Protein AF-A0A812LU84-F1 (afdb_monomer_lite)

Foldseek 3Di:
DAWEWEDEPLGDIDIDDDDQFDFPVVVLVVRCVVVVFPQWFKAFPVRDTCVVQRGNNSSVAHRHTYIYTFRDPWDWEDADQKIWIQGRRQAIQIAGPDPPPPDRPPPPSPPVRVVRPQFDDKYDWLFFIWTQHPQRKIWTDGPDDIDIDGQFPDKDAENEPDVQFFGIWTQHPQQAIATPPDGDDPVLRVVRGQFPDWDYENQYIWTAHPVQAIQDGRDDPVVRVVDDRHDDAQPYYYDDPPDPDHDGDHDPPCPPPDD

Sequence (259 aa):
MVTVHVSLLSGREVSLEADPEESLTVLRERAEKRLSVKEGRLLDSSGMVLEGSQSIKKSKLENGATLTLVRRPVKVSMSLNRIAVIRCDGSVVTLLSSLRHGWVNVGDGSFATDQLSDVVEVHAGCKGYAALKGDGSVVFR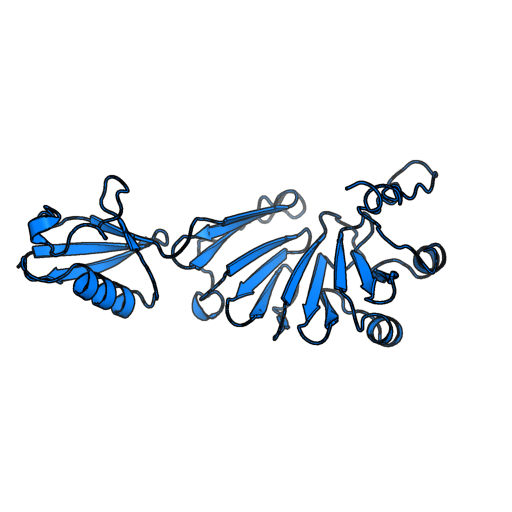GAHPPVCYENIRMVQTTTTDYDSGPGFAAIVKDGSVVTWPIQPDETQQEELRNISQVQDSAQGFLAIRRDGRVVPIGWDVEDRAAVPGHLQNVSTYRSPALDNLREWHLLPSSAMEAS

Radius of gyration: 23.45 Å; chains: 1; bounding box: 60×45×62 Å

Organism: NCBI:txid878477

Secondary structure (DSSP, 8-state):
-EEEEEE-TTS-EEEEEE-TTS-HHHHHHHHHHHHT--S-EEE-TT--BGGG-SSTTTTTPPTTEEEEEE-S--EEEEETTEEEEE-TTS-EEEEE---SS-------S---GGGSSSEEEEEEETTEEEEEETTS-EEEEESSPP-EESSEEEEEE-----TTS-SEEEEETTS-EEEESSPPPHHHHHHSSSEEEEEEETTEEEEEETTS-EEEES--HHHHTTS-S--S-B--B---SSS------BPPGGGGS--

InterPro domains:
  IPR000626 Ubiquitin-like domain [PS50053] (2-72)
  IPR009091 Regulator of chromosome condensation 1/beta-lactamase-inhibitor protein II [G3DSA:2.130.10.30] (40-244)
  IPR009091 Regulator of chromosome condensation 1/beta-lactamase-inhibitor protein II [SSF50985] (72-220)
  IPR029071 Ubiquitin-like domain superfamily [SSF54236] (2-76)

pLDDT: mean 71.26, std 17.15, range [28.84, 93.38]

Structure (mmCIF, N/CA/C/O backbone):
data_AF-A0A812LU84-F1
#
_entry.id   AF-A0A812LU84-F1
#
loop_
_atom_site.group_PDB
_atom_site.id
_atom_site.type_symbol
_atom_site.label_atom_id
_atom_site.label_alt_id
_atom_site.label_comp_id
_atom_site.label_asym_id
_atom_site.label_entity_id
_atom_site.label_seq_id
_atom_site.pdbx_PDB_ins_code
_atom_site.Cartn_x
_atom_site.Cartn_y
_atom_site.Cartn_z
_atom_site.occupancy
_atom_site.B_iso_or_equiv
_atom_site.auth_seq_id
_atom_site.auth_comp_id
_atom_site.auth_asym_id
_atom_site.auth_atom_id
_atom_site.pdbx_PDB_model_num
ATOM 1 N N . MET A 1 1 ? -27.024 -1.765 32.465 1.00 80.69 1 MET A N 1
ATOM 2 C CA . MET A 1 1 ? -26.021 -1.117 31.598 1.00 80.69 1 MET A CA 1
ATOM 3 C C . MET A 1 1 ? -24.702 -1.833 31.800 1.00 80.69 1 MET A C 1
ATOM 5 O O . MET A 1 1 ? -24.384 -2.161 32.938 1.00 80.69 1 MET A O 1
ATOM 9 N N . VAL A 1 2 ? -24.001 -2.131 30.712 1.00 86.50 2 VAL A N 1
ATOM 10 C CA . VAL A 1 2 ? -22.677 -2.764 30.693 1.00 86.50 2 VAL A CA 1
ATOM 11 C C . VAL A 1 2 ? -21.732 -1.790 30.003 1.00 86.50 2 VAL A C 1
ATOM 13 O O . VAL A 1 2 ? -22.030 -1.316 28.907 1.00 86.50 2 VAL A O 1
ATOM 16 N N . THR A 1 3 ? -20.613 -1.474 30.641 1.00 90.88 3 THR A N 1
ATOM 17 C CA . THR A 1 3 ? -19.535 -0.691 30.042 1.00 90.88 3 THR A CA 1
ATOM 18 C C . THR A 1 3 ? -18.655 -1.625 29.229 1.00 90.88 3 THR A C 1
ATOM 20 O O . THR A 1 3 ? -18.120 -2.596 29.760 1.00 90.88 3 THR A O 1
ATOM 23 N N . VAL A 1 4 ? -18.501 -1.334 27.943 1.00 90.81 4 VAL A N 1
ATOM 24 C CA . VAL A 1 4 ? -17.654 -2.095 27.025 1.00 90.81 4 VAL A CA 1
ATOM 25 C C . VAL A 1 4 ? -16.598 -1.163 26.451 1.00 90.81 4 VAL A C 1
ATOM 27 O O . VAL A 1 4 ? -16.907 -0.081 25.948 1.00 90.81 4 VAL A O 1
ATOM 30 N N . HIS A 1 5 ? -15.348 -1.592 26.525 1.00 92.44 5 HIS A N 1
ATOM 31 C CA . HIS A 1 5 ? -14.206 -0.905 25.945 1.00 92.44 5 HIS A CA 1
ATOM 32 C C . HIS A 1 5 ? -13.942 -1.484 24.561 1.00 92.44 5 HIS A C 1
ATOM 34 O O . HIS A 1 5 ? -13.767 -2.690 24.427 1.00 92.44 5 HIS A O 1
ATOM 40 N N . VAL A 1 6 ? -13.926 -0.653 23.523 1.00 90.25 6 VAL A N 1
ATOM 41 C CA . VAL A 1 6 ? -13.610 -1.085 22.157 1.00 90.25 6 VAL A CA 1
ATOM 42 C C . VAL A 1 6 ? -12.328 -0.405 21.713 1.00 90.25 6 VAL A C 1
ATOM 44 O O . VAL A 1 6 ? -12.278 0.821 21.604 1.00 90.25 6 VAL A O 1
ATOM 47 N N . SER A 1 7 ? -11.298 -1.200 21.444 1.00 89.44 7 SER A N 1
ATOM 48 C CA . SER A 1 7 ? -9.979 -0.728 21.042 1.00 89.44 7 SER A CA 1
ATOM 49 C C . SER A 1 7 ? -9.618 -1.155 19.619 1.00 89.44 7 SER A C 1
ATOM 51 O O . SER A 1 7 ? -10.073 -2.170 19.086 1.00 89.44 7 SER A O 1
ATOM 53 N N . LEU A 1 8 ? -8.790 -0.335 18.977 1.00 82.69 8 LEU A N 1
ATOM 54 C CA . LEU A 1 8 ? -8.114 -0.637 17.722 1.00 82.69 8 LEU A CA 1
ATOM 55 C C . LEU A 1 8 ? -6.674 -1.052 18.016 1.00 82.69 8 LEU A C 1
ATOM 57 O O . LEU A 1 8 ? -6.041 -0.531 18.932 1.00 82.69 8 LEU A O 1
ATOM 61 N N . LEU A 1 9 ? -6.088 -1.875 17.143 1.00 73.00 9 LEU A N 1
ATOM 62 C CA . LEU A 1 9 ? -4.650 -2.188 17.180 1.00 73.00 9 LEU A CA 1
ATOM 63 C C . LEU A 1 9 ? -3.747 -0.958 16.960 1.00 73.00 9 LEU A C 1
ATOM 65 O O . LEU A 1 9 ? -2.533 -1.039 17.132 1.00 73.00 9 LEU A O 1
ATOM 69 N N . SER A 1 10 ? -4.320 0.190 16.583 1.00 68.31 10 SER A N 1
ATOM 70 C CA . SER A 1 10 ? -3.615 1.472 16.572 1.00 68.31 10 SER A CA 1
ATOM 71 C C . SER A 1 10 ? -3.420 2.085 17.964 1.00 68.31 10 SER A C 1
ATOM 73 O O . SER A 1 10 ? -2.779 3.126 18.054 1.00 68.31 10 SER A O 1
ATOM 75 N N . GLY A 1 11 ? -4.015 1.514 19.018 1.00 75.75 11 GLY A N 1
ATOM 76 C CA . GLY A 1 11 ? -4.039 2.073 20.376 1.00 75.75 11 GLY A CA 1
ATOM 77 C C . GLY A 1 11 ? -5.163 3.086 20.633 1.00 75.75 11 GLY A C 1
ATOM 78 O O . GLY A 1 11 ? -5.234 3.649 21.718 1.00 75.75 11 GLY A O 1
ATOM 79 N N . ARG A 1 12 ? -6.050 3.331 19.657 1.00 80.88 12 ARG A N 1
ATOM 80 C CA . ARG A 1 12 ? -7.250 4.162 19.857 1.00 80.88 12 ARG A CA 1
ATOM 81 C C . ARG A 1 12 ? -8.328 3.341 20.553 1.00 80.88 12 ARG A C 1
ATOM 83 O O . ARG A 1 12 ? -8.564 2.202 20.157 1.00 80.88 12 ARG A O 1
ATOM 90 N N . GLU A 1 13 ? -9.008 3.929 21.528 1.00 89.25 13 GLU A N 1
ATOM 91 C CA . GLU A 1 13 ? -10.016 3.247 22.340 1.00 89.25 13 GLU A CA 1
ATOM 92 C C . GLU A 1 13 ? -11.249 4.127 22.553 1.00 89.25 13 GLU A C 1
ATOM 94 O O . GLU A 1 13 ? -11.158 5.355 22.609 1.00 89.25 13 GLU A O 1
ATOM 99 N N . VAL A 1 14 ? -12.412 3.489 22.679 1.00 92.69 14 VAL A N 1
ATOM 100 C CA . VAL A 1 14 ? -13.655 4.131 23.095 1.00 92.69 14 VAL A CA 1
ATOM 101 C C . VAL A 1 14 ? -14.394 3.287 24.128 1.00 92.69 14 VAL A C 1
ATOM 103 O O . VAL A 1 14 ? -14.552 2.080 23.963 1.00 92.69 14 VAL A O 1
ATOM 106 N N . SER A 1 15 ? -14.916 3.939 25.164 1.00 93.38 15 SER A N 1
ATOM 107 C CA . SER A 1 15 ? -15.829 3.314 26.123 1.00 93.38 15 SER A CA 1
ATOM 108 C C . SER A 1 15 ? -17.282 3.563 25.711 1.00 93.38 15 SER A C 1
ATOM 110 O O . SER A 1 15 ? -17.686 4.696 25.413 1.00 93.38 15 SER A O 1
ATOM 112 N N . LEU A 1 16 ? -18.077 2.497 25.669 1.00 91.50 16 LEU A N 1
ATOM 113 C CA . LEU A 1 16 ? -19.492 2.509 25.312 1.00 91.50 16 LEU A CA 1
ATOM 114 C C . LEU A 1 16 ? -20.314 1.943 26.465 1.00 91.50 16 LEU A C 1
ATOM 116 O O . LEU A 1 16 ? -20.065 0.833 26.922 1.00 91.50 16 LEU A O 1
ATOM 120 N N . GLU A 1 17 ? -21.328 2.688 26.894 1.00 91.50 17 GLU A N 1
ATOM 121 C CA . GLU A 1 17 ? -22.386 2.137 27.736 1.00 91.50 17 GLU A CA 1
ATOM 122 C C . GLU A 1 17 ? -23.435 1.478 26.845 1.00 91.50 17 GLU A C 1
ATOM 124 O O . GLU A 1 17 ? -23.943 2.100 25.900 1.00 91.50 17 GLU A O 1
ATOM 129 N N . ALA A 1 18 ? -23.721 0.212 27.123 1.00 87.25 18 ALA A N 1
ATOM 130 C CA . ALA A 1 18 ? -24.591 -0.612 26.309 1.00 87.25 18 ALA A CA 1
ATOM 131 C C . ALA A 1 18 ? -25.660 -1.317 27.148 1.00 87.25 18 ALA A C 1
ATOM 133 O O . ALA A 1 18 ? -25.448 -1.670 28.318 1.00 87.25 18 ALA A O 1
ATOM 134 N N . ASP A 1 19 ? -26.830 -1.511 26.549 1.00 88.00 19 ASP A N 1
ATOM 135 C CA . ASP A 1 19 ? -27.884 -2.318 27.157 1.00 88.00 19 ASP A CA 1
ATOM 136 C C . ASP A 1 19 ? -27.539 -3.811 26.985 1.00 88.00 19 ASP A C 1
ATOM 138 O O . ASP A 1 19 ? -27.131 -4.208 25.896 1.00 88.00 19 ASP A O 1
ATOM 142 N N . PRO A 1 20 ? -27.676 -4.673 28.009 1.00 85.50 20 PRO A N 1
ATOM 143 C CA . PRO A 1 20 ? -27.468 -6.116 27.855 1.00 85.50 20 PRO A CA 1
ATOM 144 C C . PRO A 1 20 ? -28.239 -6.768 26.692 1.00 85.50 20 PRO A C 1
ATOM 146 O O . PRO A 1 20 ? -27.773 -7.766 26.134 1.00 85.50 20 PRO A O 1
ATOM 149 N N . GLU A 1 21 ? -29.408 -6.234 26.335 1.00 85.69 21 GLU A N 1
ATOM 150 C CA . GLU A 1 21 ? -30.235 -6.723 25.225 1.00 85.69 21 GLU A CA 1
ATOM 151 C C . GLU A 1 21 ? -29.898 -6.036 23.883 1.00 85.69 21 GLU A C 1
ATOM 153 O O . GLU A 1 21 ? -30.426 -6.424 22.840 1.00 85.69 21 GLU A O 1
ATOM 158 N N . GLU A 1 22 ? -28.987 -5.053 23.873 1.00 88.00 22 GLU A N 1
ATOM 159 C CA . GLU A 1 22 ? -28.479 -4.415 22.655 1.00 88.00 22 GLU A CA 1
ATOM 160 C C . GLU A 1 22 ? -27.784 -5.451 21.759 1.00 88.00 22 GLU A C 1
ATOM 162 O O . GLU A 1 22 ? -27.022 -6.317 22.211 1.00 88.00 22 GLU A O 1
ATOM 167 N N . SER A 1 23 ? -28.050 -5.356 20.456 1.00 88.44 23 SER A N 1
ATOM 168 C CA . SER A 1 23 ? -27.371 -6.180 19.461 1.00 88.44 23 SER A CA 1
ATOM 169 C C . SER A 1 23 ? -25.911 -5.761 19.322 1.00 88.44 23 SER A C 1
ATOM 171 O O . SER A 1 23 ? -25.586 -4.571 19.279 1.00 88.44 23 SER A O 1
ATOM 173 N N . LEU A 1 24 ? -25.028 -6.744 19.141 1.00 86.81 24 LEU A N 1
ATOM 174 C CA . LEU A 1 24 ? -23.621 -6.486 18.839 1.00 86.81 24 LEU A CA 1
ATOM 175 C C . LEU A 1 24 ? -23.430 -5.697 17.540 1.00 86.81 24 LEU A C 1
ATOM 177 O O . LEU A 1 24 ? -22.433 -4.992 17.402 1.00 86.81 24 LEU A O 1
ATOM 181 N N . THR A 1 25 ? -24.389 -5.751 16.613 1.00 87.44 25 THR A N 1
ATOM 182 C CA . THR A 1 25 ? -24.377 -4.919 15.404 1.00 87.44 25 THR A CA 1
ATOM 183 C C . THR A 1 25 ? -24.498 -3.437 15.750 1.00 87.44 25 THR A C 1
ATOM 185 O O . THR A 1 25 ? -23.735 -2.635 15.219 1.00 87.44 25 THR A O 1
ATOM 188 N N . VAL A 1 26 ? -25.390 -3.081 16.679 1.00 89.38 26 VAL A N 1
ATOM 189 C CA . VAL A 1 26 ? -25.598 -1.689 17.113 1.00 89.38 26 VAL A CA 1
ATOM 190 C C . VAL A 1 26 ? -24.393 -1.198 17.917 1.00 89.38 26 VAL A C 1
ATOM 192 O O . VAL A 1 26 ? -23.887 -0.103 17.663 1.00 89.38 26 VAL A O 1
ATOM 195 N N . LEU A 1 27 ? -23.862 -2.037 18.815 1.00 89.56 27 LEU A N 1
ATOM 196 C CA . LEU A 1 27 ? -22.639 -1.733 19.564 1.00 89.56 27 LEU A CA 1
ATOM 197 C C . LEU A 1 27 ? -21.459 -1.465 18.619 1.00 89.56 27 LEU A C 1
ATOM 199 O O . LEU A 1 27 ? -20.736 -0.479 18.777 1.00 89.56 27 LEU A O 1
ATOM 203 N N . ARG A 1 28 ? -21.296 -2.322 17.606 1.00 89.00 28 ARG A N 1
ATOM 204 C CA . ARG A 1 28 ? -20.275 -2.191 16.566 1.00 89.00 28 ARG A CA 1
ATOM 205 C C . ARG A 1 28 ? -20.435 -0.896 15.780 1.00 89.00 28 ARG A C 1
ATOM 207 O O . ARG A 1 28 ? -19.462 -0.167 15.651 1.00 89.00 28 ARG A O 1
ATOM 214 N N . GLU A 1 29 ? -21.633 -0.576 15.298 1.00 88.94 29 GLU A N 1
ATOM 215 C CA . GLU A 1 29 ? -21.891 0.656 14.536 1.00 88.94 29 GLU A CA 1
ATOM 216 C C . GLU A 1 29 ? -21.593 1.918 15.359 1.00 88.94 29 GLU A C 1
ATOM 218 O O . GLU A 1 29 ? -21.027 2.891 14.852 1.00 88.94 29 GLU A O 1
ATOM 223 N N . ARG A 1 30 ? -21.906 1.901 16.661 1.00 90.81 30 ARG A N 1
ATOM 224 C CA . ARG A 1 30 ? -21.557 2.988 17.588 1.00 90.81 30 ARG A CA 1
ATOM 225 C C . ARG A 1 30 ? -20.046 3.107 17.783 1.00 90.81 30 ARG A C 1
ATOM 227 O O . ARG A 1 30 ? -19.533 4.229 17.795 1.00 90.81 30 ARG A O 1
ATOM 234 N N . ALA A 1 31 ? -19.345 1.982 17.923 1.00 88.94 31 ALA A N 1
ATOM 235 C CA . ALA A 1 31 ? -17.888 1.953 18.025 1.00 88.94 31 ALA A CA 1
ATOM 236 C C . ALA A 1 31 ? -17.229 2.474 16.741 1.00 88.94 31 ALA A C 1
ATOM 238 O O . ALA A 1 31 ? -16.397 3.374 16.804 1.00 88.94 31 ALA A O 1
ATOM 239 N N . GLU A 1 32 ? -17.663 1.979 15.581 1.00 88.44 32 GLU A N 1
ATOM 240 C CA . GLU A 1 32 ? -17.237 2.405 14.243 1.00 88.44 32 GLU A CA 1
ATOM 241 C C . GLU A 1 32 ? -17.397 3.917 14.055 1.00 88.44 32 GLU A C 1
ATOM 243 O O . GLU A 1 32 ? -16.445 4.608 13.682 1.00 88.44 32 GLU A O 1
ATOM 248 N N . LYS A 1 33 ? -18.564 4.462 14.423 1.00 87.69 33 LYS A N 1
ATOM 249 C CA . LYS A 1 33 ? -18.841 5.901 14.344 1.00 87.69 33 LYS A CA 1
ATOM 250 C C . LYS A 1 33 ? -17.918 6.737 15.232 1.00 87.69 33 LYS A C 1
ATOM 252 O O . LYS A 1 33 ? -17.502 7.812 14.812 1.00 87.69 33 LYS A O 1
ATOM 257 N N . ARG A 1 34 ? -17.614 6.285 16.454 1.00 88.25 34 ARG A N 1
ATOM 258 C CA . ARG A 1 34 ? -16.750 7.031 17.391 1.00 88.25 34 ARG A CA 1
ATOM 259 C C . ARG A 1 34 ? -15.260 6.891 17.078 1.00 88.25 34 ARG A C 1
ATOM 261 O O . ARG A 1 34 ? -14.505 7.818 17.341 1.00 88.25 34 ARG A O 1
ATOM 268 N N . LEU A 1 35 ? -14.845 5.756 16.522 1.00 83.81 35 LEU A N 1
ATOM 269 C CA . LEU A 1 35 ? -13.456 5.481 16.144 1.00 83.81 35 LEU A CA 1
ATOM 270 C C . LEU A 1 35 ? -13.125 5.929 14.708 1.00 83.81 35 LEU A C 1
ATOM 272 O O . LEU A 1 35 ? -11.968 5.833 14.291 1.00 83.81 35 LEU A O 1
ATOM 276 N N . SER A 1 36 ? -14.115 6.428 13.960 1.00 83.12 36 SER A N 1
ATOM 277 C CA . SER A 1 36 ? -14.002 6.802 12.544 1.00 83.12 36 SER A CA 1
ATOM 278 C C . SER A 1 36 ? -13.479 5.652 11.671 1.00 83.12 36 SER A C 1
ATOM 280 O O . SER A 1 36 ? -12.641 5.850 10.793 1.00 83.12 36 SER A O 1
ATOM 282 N N . VAL A 1 37 ? -13.963 4.433 11.929 1.00 78.44 37 VAL A N 1
ATOM 283 C CA . VAL A 1 37 ? -13.656 3.211 11.163 1.00 78.44 37 VAL A CA 1
ATOM 284 C C . VAL A 1 37 ? -14.958 2.669 10.576 1.00 78.44 37 VAL A C 1
ATOM 286 O O . VAL A 1 37 ? -16.020 2.883 11.146 1.00 78.44 37 VAL A O 1
ATOM 289 N N . LYS A 1 38 ? -14.903 1.985 9.430 1.00 78.94 38 LYS A N 1
ATOM 290 C CA . LYS A 1 38 ? -16.072 1.368 8.781 1.00 78.94 38 LYS A CA 1
ATOM 291 C C . LYS A 1 38 ? -15.844 -0.127 8.574 1.00 78.94 38 LYS A C 1
ATOM 293 O O . LYS A 1 38 ? -14.708 -0.519 8.312 1.00 78.94 38 LYS A O 1
ATOM 298 N N . GLU A 1 39 ? -16.918 -0.917 8.617 1.00 76.19 39 GLU A N 1
ATOM 299 C CA . GLU A 1 39 ? -16.932 -2.345 8.233 1.00 76.19 39 GLU A CA 1
ATOM 300 C C . GLU A 1 39 ? -16.005 -3.239 9.082 1.00 76.19 39 GLU A C 1
ATOM 302 O O . GLU A 1 39 ? -15.296 -4.103 8.567 1.00 76.19 39 GLU A O 1
ATOM 307 N N . GLY A 1 40 ? -15.966 -3.014 10.394 1.00 80.19 40 GLY A N 1
ATOM 308 C CA . GLY A 1 40 ? -15.191 -3.822 11.331 1.00 80.19 40 GLY A CA 1
ATOM 309 C C . GLY A 1 40 ? -15.912 -5.093 11.783 1.00 80.19 40 GLY A C 1
ATOM 310 O O . GLY A 1 40 ? -17.108 -5.271 11.581 1.00 80.19 40 GLY A O 1
ATOM 311 N N . ARG A 1 41 ? -15.172 -5.972 12.452 1.00 86.31 41 ARG A N 1
ATOM 312 C CA . ARG A 1 41 ? -15.651 -7.147 13.185 1.00 86.31 41 ARG A CA 1
ATOM 313 C C . ARG A 1 41 ? -15.178 -7.016 14.627 1.00 86.31 41 ARG A C 1
ATOM 315 O O . ARG A 1 41 ? -14.041 -6.606 14.864 1.00 86.31 41 ARG A O 1
ATOM 322 N N . LEU A 1 42 ? -16.043 -7.334 15.584 1.00 87.81 42 LEU A N 1
ATOM 323 C CA . LEU A 1 42 ? -15.689 -7.311 17.003 1.00 87.81 42 LEU A CA 1
ATOM 324 C C . LEU A 1 42 ? -15.087 -8.656 17.411 1.00 87.81 42 LEU A C 1
ATOM 326 O O . LEU A 1 42 ? -15.685 -9.706 17.168 1.00 87.81 42 LEU A O 1
ATOM 330 N N . LEU A 1 43 ? -13.920 -8.598 18.044 1.00 87.69 43 LEU A N 1
ATOM 331 C CA . LEU A 1 43 ? -13.235 -9.723 18.667 1.00 87.69 43 LEU A CA 1
ATOM 332 C C . LEU A 1 43 ? -13.272 -9.549 20.184 1.00 87.69 43 LEU A C 1
ATOM 334 O O . LEU A 1 43 ? -13.097 -8.430 20.671 1.00 87.69 43 LEU A O 1
ATOM 338 N N . ASP A 1 44 ? -13.462 -10.633 20.925 1.00 86.62 44 ASP A N 1
ATOM 339 C CA . ASP A 1 44 ? -13.240 -10.630 22.374 1.00 86.62 44 ASP A CA 1
ATOM 340 C C . ASP A 1 44 ? -11.745 -10.720 22.738 1.00 86.62 44 ASP A C 1
ATOM 342 O O . ASP A 1 44 ? -10.866 -10.773 21.872 1.00 86.62 44 ASP A O 1
ATOM 346 N N . SER A 1 45 ? -11.447 -10.748 24.038 1.00 81.31 45 SER A N 1
ATOM 347 C CA . SER A 1 45 ? -10.084 -10.878 24.570 1.00 81.31 45 SER A CA 1
ATOM 348 C C . SER A 1 45 ? -9.392 -12.199 24.211 1.00 81.31 45 SER A C 1
ATOM 350 O O . SER A 1 45 ? -8.169 -12.283 24.305 1.00 81.31 45 SER A O 1
ATOM 352 N N . SER A 1 46 ? -10.143 -13.217 23.778 1.00 78.75 46 SER A N 1
ATOM 353 C CA . SER A 1 46 ? -9.604 -14.490 23.290 1.00 78.75 46 SER A CA 1
ATOM 354 C C . SER A 1 46 ? -9.328 -14.489 21.781 1.00 78.75 46 SER A C 1
ATOM 356 O O . SER A 1 46 ? -8.761 -15.447 21.258 1.00 78.75 46 SER A O 1
ATOM 358 N N . GLY A 1 47 ? -9.692 -13.412 21.076 1.00 76.94 47 GLY A N 1
ATOM 359 C CA . GLY A 1 47 ? -9.561 -13.301 19.625 1.00 76.94 47 GLY A CA 1
ATOM 360 C C . GLY A 1 47 ? -10.693 -13.984 18.854 1.00 76.94 47 GLY A C 1
ATOM 361 O O . GLY A 1 47 ? -10.559 -14.206 17.650 1.00 76.94 47 GLY A O 1
ATOM 362 N N . MET A 1 48 ? -11.806 -14.314 19.513 1.00 81.94 48 MET A N 1
ATOM 363 C CA . MET A 1 48 ? -12.965 -14.925 18.868 1.00 81.94 48 MET A CA 1
ATOM 364 C C . MET A 1 48 ? -13.896 -13.855 18.302 1.00 81.94 48 MET A C 1
ATOM 366 O O . MET A 1 48 ? -14.206 -12.860 18.957 1.00 81.94 48 MET A O 1
ATOM 370 N N . VAL A 1 49 ? -14.362 -14.065 17.068 1.00 85.00 49 VAL A N 1
ATOM 371 C CA . VAL A 1 49 ? -15.303 -13.154 16.402 1.00 85.00 49 VAL A CA 1
ATOM 372 C C . VAL A 1 49 ? -16.682 -13.275 17.045 1.00 85.00 49 VAL A C 1
ATOM 374 O O . VAL A 1 49 ? -17.275 -14.353 17.074 1.00 85.00 49 VAL A O 1
ATOM 377 N N . LEU A 1 50 ? -17.230 -12.149 17.498 1.00 82.19 50 LEU A N 1
ATOM 378 C CA . LEU A 1 50 ? -18.495 -12.111 18.232 1.00 82.19 50 LEU A CA 1
ATOM 379 C C . LEU A 1 50 ? -19.754 -12.096 17.343 1.00 82.19 50 LEU A C 1
ATOM 381 O O . LEU A 1 50 ? -20.865 -12.088 17.863 1.00 82.19 50 LEU A O 1
ATOM 385 N N . GLU A 1 51 ? -19.620 -12.161 16.015 1.00 68.12 51 GLU A N 1
ATOM 386 C CA . GLU A 1 51 ? -20.740 -12.135 15.048 1.00 68.12 51 GLU A CA 1
ATOM 387 C C . GLU A 1 51 ? -21.781 -13.255 15.230 1.00 68.12 51 GLU A C 1
ATOM 389 O O . GLU A 1 51 ? -22.914 -13.114 14.777 1.00 68.12 51 GLU A O 1
ATOM 394 N N . GLY A 1 52 ? -21.437 -14.353 15.914 1.00 59.78 52 GLY A N 1
ATOM 395 C CA . GLY A 1 52 ? -22.386 -15.424 16.246 1.00 59.78 52 GLY A CA 1
ATOM 396 C C . GLY A 1 52 ? -23.354 -15.083 17.390 1.00 59.78 52 GLY A C 1
ATOM 397 O O . GLY A 1 52 ? -24.360 -15.769 17.575 1.00 59.78 52 GLY A O 1
ATOM 398 N N . SER A 1 53 ? -23.077 -14.029 18.163 1.00 62.19 53 SER A N 1
ATOM 399 C CA . SER A 1 53 ? -23.873 -13.636 19.326 1.00 62.19 53 SER A CA 1
ATOM 400 C C . SER A 1 53 ? -24.820 -12.493 18.967 1.00 62.19 53 SER A C 1
ATOM 402 O O . SER A 1 53 ? -24.409 -11.367 18.730 1.00 62.19 53 SER A O 1
ATOM 404 N N . GLN A 1 54 ? -26.124 -12.768 18.942 1.00 73.56 54 GLN A N 1
ATOM 405 C CA . GLN A 1 54 ? -27.129 -11.764 18.562 1.00 73.56 54 GLN A CA 1
ATOM 406 C C . GLN A 1 54 ? -27.260 -10.589 19.554 1.00 73.56 54 GLN A C 1
ATOM 408 O O . GLN A 1 54 ? -27.819 -9.562 19.184 1.00 73.56 54 GLN A O 1
ATOM 413 N N . SER A 1 55 ? -26.780 -10.725 20.797 1.00 82.69 55 SER A N 1
ATOM 414 C CA . SER A 1 55 ? -26.856 -9.684 21.834 1.00 82.69 55 SER A CA 1
ATOM 415 C C . SER A 1 55 ? -25.686 -9.751 22.816 1.00 82.69 55 SER A C 1
ATOM 417 O O . SER A 1 55 ? -25.069 -10.810 22.973 1.00 82.69 55 SER A O 1
ATOM 419 N N . ILE A 1 56 ? -25.423 -8.640 23.518 1.00 81.56 56 ILE A N 1
ATOM 420 C CA . ILE A 1 56 ? -24.346 -8.509 24.521 1.00 81.56 56 ILE A CA 1
ATOM 421 C C . ILE A 1 56 ? -24.450 -9.589 25.605 1.00 81.56 56 ILE A C 1
ATOM 423 O O . ILE A 1 56 ? -23.460 -10.239 25.961 1.00 81.56 56 ILE A O 1
ATOM 427 N N . LYS A 1 57 ? -25.670 -9.851 26.078 1.00 81.06 57 LYS A N 1
ATOM 428 C CA . LYS A 1 57 ? -25.957 -10.904 27.057 1.00 81.06 57 LYS A CA 1
ATOM 429 C C . LYS A 1 57 ? -25.648 -12.306 26.531 1.00 81.06 57 LYS A C 1
ATOM 431 O O . LYS A 1 57 ? -25.088 -13.116 27.267 1.00 81.06 57 LYS A O 1
ATOM 436 N N . LYS A 1 58 ? -25.970 -12.604 25.263 1.00 78.62 58 LYS A N 1
ATOM 437 C CA . LYS A 1 58 ? -25.650 -13.905 24.641 1.00 78.62 58 LYS A CA 1
ATOM 438 C C . LYS A 1 58 ? -24.145 -14.097 24.437 1.00 78.62 58 LYS A C 1
ATOM 440 O O . LYS A 1 58 ? -23.678 -15.225 24.560 1.00 78.62 58 LYS A O 1
ATOM 445 N N . SER A 1 59 ? -23.395 -13.019 24.203 1.00 76.94 59 SER A N 1
ATOM 446 C CA . SER A 1 59 ? -21.928 -13.055 24.110 1.00 76.94 59 SER A CA 1
ATOM 447 C C . SER A 1 59 ? -21.203 -13.192 25.451 1.00 76.94 59 SER A C 1
ATOM 449 O O . SER A 1 59 ? -19.984 -13.306 25.449 1.00 76.94 59 SER A O 1
ATOM 451 N N . LYS A 1 60 ? -21.918 -13.194 26.590 1.00 79.88 60 LYS A N 1
ATOM 452 C CA . LYS A 1 60 ? -21.330 -13.280 27.942 1.00 79.88 60 LYS A CA 1
ATOM 453 C C . LYS A 1 60 ? -20.279 -12.194 28.227 1.00 79.88 60 LYS A C 1
ATOM 455 O O . LYS A 1 60 ? -19.318 -12.437 28.948 1.00 79.88 60 LYS A O 1
ATOM 460 N N . LEU A 1 61 ? -20.460 -11.002 27.660 1.00 81.31 61 LEU A N 1
ATOM 461 C CA . LEU A 1 61 ? -19.568 -9.879 27.928 1.00 81.31 61 LEU A CA 1
ATOM 462 C C . LEU A 1 61 ? -19.819 -9.342 29.337 1.00 81.31 61 LEU A C 1
ATOM 464 O O . LEU A 1 61 ? -20.953 -9.018 29.696 1.00 81.31 61 LEU A O 1
ATOM 468 N N . GLU A 1 62 ? -18.755 -9.253 30.125 1.00 83.25 62 GLU A N 1
ATOM 469 C CA . GLU A 1 62 ? -18.792 -8.696 31.474 1.00 83.25 62 GLU A CA 1
ATOM 470 C C . GLU A 1 62 ? -18.667 -7.167 31.459 1.00 83.25 62 GLU A C 1
ATOM 472 O O . GLU A 1 62 ? -18.244 -6.551 30.478 1.00 83.25 62 GLU A O 1
ATOM 477 N N . ASN A 1 63 ? -19.034 -6.534 32.573 1.00 86.50 63 ASN A N 1
ATOM 478 C CA . ASN A 1 63 ? -18.843 -5.100 32.742 1.00 86.50 63 ASN A CA 1
ATOM 479 C C . ASN A 1 63 ? -17.346 -4.765 32.795 1.00 86.50 63 ASN A C 1
ATOM 481 O O . ASN A 1 63 ? -16.630 -5.284 33.645 1.00 86.50 63 ASN A O 1
ATOM 485 N N . GLY A 1 64 ? -16.891 -3.887 31.903 1.00 85.31 64 GLY A N 1
ATOM 486 C CA . GLY A 1 64 ? -15.475 -3.582 31.697 1.00 85.31 64 GLY A CA 1
ATOM 487 C C . GLY A 1 64 ? -14.795 -4.456 30.639 1.00 85.31 64 GLY A C 1
ATOM 488 O O . GLY A 1 64 ? -13.583 -4.352 30.474 1.00 85.31 64 GLY A O 1
ATOM 489 N N . ALA A 1 65 ? -15.537 -5.299 29.909 1.00 86.25 65 ALA A N 1
ATOM 490 C CA . ALA A 1 65 ? -14.961 -6.130 28.855 1.00 86.25 65 ALA A CA 1
ATOM 491 C C . ALA A 1 65 ? -14.266 -5.285 27.776 1.00 86.25 65 ALA A C 1
ATOM 493 O O . ALA A 1 65 ? -14.803 -4.275 27.313 1.00 86.25 65 ALA A O 1
ATOM 494 N N . THR A 1 66 ? -13.089 -5.742 27.347 1.00 88.31 66 THR A N 1
ATOM 495 C CA . THR A 1 66 ? -12.336 -5.149 26.239 1.00 88.31 66 THR A CA 1
ATOM 496 C C . THR A 1 66 ? -12.548 -5.961 24.968 1.00 88.31 66 THR A C 1
ATOM 498 O O . THR A 1 66 ? -12.289 -7.163 24.931 1.00 88.31 66 THR A O 1
ATOM 501 N N . LEU A 1 67 ? -12.999 -5.284 23.919 1.00 89.31 67 LEU A N 1
ATOM 502 C CA . LEU A 1 67 ? -13.179 -5.810 22.576 1.00 89.31 67 LEU A CA 1
ATOM 503 C C . LEU A 1 67 ? -12.172 -5.172 21.630 1.00 89.31 67 LEU A C 1
ATOM 505 O O . LEU A 1 67 ? -11.896 -3.977 21.723 1.00 89.31 67 LEU A O 1
ATOM 509 N N . THR A 1 68 ? -11.690 -5.946 20.664 1.00 88.19 68 THR A N 1
ATOM 510 C CA . THR A 1 68 ? -10.852 -5.425 19.579 1.00 88.19 68 THR A CA 1
ATOM 511 C C . THR A 1 68 ? -11.684 -5.301 18.305 1.00 88.19 68 THR A C 1
ATOM 513 O O . THR A 1 68 ? -12.271 -6.282 17.850 1.00 88.19 68 THR A O 1
ATOM 516 N N . LEU A 1 69 ? -11.736 -4.110 17.703 1.00 85.56 69 LEU A N 1
ATOM 517 C CA . LEU A 1 69 ? -12.403 -3.886 16.415 1.00 85.56 69 LEU A CA 1
ATOM 518 C C . LEU A 1 69 ? -11.401 -4.085 15.263 1.00 85.56 69 LEU A C 1
ATOM 520 O O . LEU A 1 69 ? -10.424 -3.346 15.129 1.00 85.56 69 LEU A O 1
ATOM 524 N N . VAL A 1 70 ? -11.645 -5.090 14.418 1.00 79.75 70 VAL A N 1
ATOM 525 C CA . VAL A 1 70 ? -10.764 -5.511 13.312 1.00 79.75 70 VAL A CA 1
ATOM 526 C C . VAL A 1 70 ? -11.507 -5.444 11.984 1.00 79.75 70 VAL A C 1
ATOM 528 O O . VAL A 1 70 ? -12.525 -6.100 11.816 1.00 79.75 70 VAL A O 1
ATOM 531 N N . ARG A 1 71 ? -10.998 -4.681 11.012 1.00 76.31 71 ARG A N 1
ATOM 532 C CA . ARG A 1 71 ? -11.605 -4.536 9.675 1.00 76.31 71 ARG A CA 1
ATOM 533 C C . ARG A 1 71 ? -10.991 -5.475 8.640 1.00 76.31 71 ARG A C 1
ATOM 535 O O . ARG A 1 71 ? -11.696 -6.007 7.791 1.00 76.31 71 ARG A O 1
ATOM 542 N N . ARG A 1 72 ? -9.670 -5.662 8.666 1.00 71.19 72 ARG A N 1
ATOM 543 C CA . ARG A 1 72 ? -8.932 -6.454 7.665 1.00 71.19 72 ARG A CA 1
ATOM 544 C C . ARG A 1 72 ? -7.826 -7.280 8.316 1.00 71.19 72 ARG A C 1
ATOM 546 O O . ARG A 1 72 ? -7.366 -6.904 9.389 1.00 71.19 72 ARG A O 1
ATOM 553 N N . PRO A 1 73 ? -7.376 -8.380 7.689 1.00 63.69 73 PRO A N 1
ATOM 554 C CA . PRO A 1 73 ? -6.149 -9.042 8.112 1.00 63.69 73 PRO A CA 1
ATOM 555 C C . PRO A 1 73 ? -4.965 -8.077 8.006 1.00 63.69 73 PRO A C 1
ATOM 557 O O . PRO A 1 73 ? -4.913 -7.237 7.102 1.00 63.69 73 PRO A O 1
ATOM 560 N N . VAL A 1 74 ? -4.007 -8.218 8.922 1.00 66.44 74 VAL A N 1
ATOM 561 C CA . VAL A 1 74 ? -2.748 -7.472 8.867 1.00 66.44 74 VAL A CA 1
ATOM 562 C C . VAL A 1 74 ? -2.014 -7.848 7.581 1.00 66.44 74 VAL A C 1
ATOM 564 O O . VAL A 1 74 ? -1.773 -9.029 7.331 1.00 66.44 74 VAL A O 1
ATOM 567 N N . LYS A 1 75 ? -1.648 -6.854 6.768 1.00 71.88 75 LYS A N 1
ATOM 568 C CA . LYS A 1 75 ? -0.782 -7.059 5.597 1.00 71.88 75 LYS A CA 1
ATOM 569 C C . LYS A 1 75 ? 0.595 -6.496 5.888 1.00 71.88 75 LYS A C 1
ATOM 571 O O . LYS A 1 75 ? 0.709 -5.397 6.423 1.00 71.88 75 LYS A O 1
ATOM 576 N N . VAL A 1 76 ? 1.630 -7.228 5.500 1.00 72.19 76 VAL A N 1
ATOM 577 C CA . VAL A 1 76 ? 3.023 -6.808 5.661 1.00 72.19 76 VAL A CA 1
ATOM 578 C C . VAL A 1 76 ? 3.679 -6.760 4.287 1.00 72.19 76 VAL A C 1
ATOM 580 O O . VAL A 1 76 ? 3.513 -7.678 3.489 1.00 72.19 76 VAL A O 1
ATOM 583 N N . SER A 1 77 ? 4.415 -5.689 4.014 1.00 75.81 77 SER A N 1
ATOM 584 C CA . SER A 1 77 ? 5.266 -5.528 2.836 1.00 75.81 77 SER A CA 1
ATOM 585 C C . SER A 1 77 ? 6.683 -5.227 3.298 1.00 75.81 77 SER A C 1
ATOM 587 O O . SER A 1 77 ? 6.883 -4.414 4.201 1.00 75.81 77 SER A O 1
ATOM 589 N N . MET A 1 78 ? 7.665 -5.901 2.708 1.00 70.12 78 MET A N 1
ATOM 590 C CA . MET A 1 78 ? 9.070 -5.754 3.072 1.00 70.12 78 MET A CA 1
ATOM 591 C C . MET A 1 78 ? 9.913 -5.567 1.817 1.00 70.12 78 MET A C 1
ATOM 593 O O . MET A 1 78 ? 9.702 -6.258 0.825 1.00 70.12 78 MET A O 1
ATOM 597 N N . SER A 1 79 ? 10.883 -4.657 1.874 1.00 66.56 79 SER A N 1
ATOM 598 C CA . SER A 1 79 ? 11.894 -4.487 0.829 1.00 66.56 79 SER A CA 1
ATOM 599 C C . SER A 1 79 ? 13.222 -4.089 1.456 1.00 66.56 79 SER A C 1
ATOM 601 O O . SER A 1 79 ? 13.291 -3.068 2.139 1.00 66.56 79 SER A O 1
ATOM 603 N N . LEU A 1 80 ? 14.273 -4.874 1.192 1.00 69.50 80 LEU A N 1
ATOM 604 C CA . LEU A 1 80 ? 15.623 -4.720 1.749 1.00 69.50 80 LEU A CA 1
ATOM 605 C C . LEU A 1 80 ? 15.613 -4.542 3.282 1.00 69.50 80 LEU A C 1
ATOM 607 O O . LEU A 1 80 ? 15.552 -5.514 4.025 1.00 69.50 80 LEU A O 1
ATOM 611 N N . ASN A 1 81 ? 15.652 -3.294 3.746 1.00 63.34 81 ASN A N 1
ATOM 612 C CA . ASN A 1 81 ? 15.729 -2.856 5.141 1.00 63.34 81 ASN A CA 1
ATOM 613 C C . ASN A 1 81 ? 14.491 -2.046 5.589 1.00 63.34 81 ASN A C 1
ATOM 615 O O . ASN A 1 81 ? 14.543 -1.260 6.540 1.00 63.34 81 ASN A O 1
ATOM 619 N N . ARG A 1 82 ? 13.376 -2.186 4.868 1.00 67.94 82 ARG A N 1
ATOM 620 C CA . ARG A 1 82 ? 12.127 -1.455 5.098 1.00 67.94 82 ARG A CA 1
ATOM 621 C C . ARG A 1 82 ? 10.978 -2.425 5.293 1.00 67.94 82 ARG A C 1
ATOM 623 O O . ARG A 1 82 ? 10.808 -3.346 4.497 1.00 67.94 82 ARG A O 1
ATOM 630 N N . ILE A 1 83 ? 10.165 -2.178 6.314 1.00 71.06 83 ILE A N 1
ATOM 631 C CA . ILE A 1 83 ? 8.950 -2.943 6.598 1.00 71.06 83 ILE A CA 1
ATOM 632 C C . ILE A 1 83 ? 7.789 -1.964 6.664 1.00 71.06 83 ILE A C 1
ATOM 634 O O . ILE A 1 83 ? 7.881 -0.921 7.305 1.00 71.06 83 ILE A O 1
ATOM 638 N N . ALA A 1 84 ? 6.680 -2.311 6.031 1.00 71.00 84 ALA A N 1
ATOM 639 C CA . ALA A 1 84 ? 5.423 -1.612 6.179 1.00 71.00 84 ALA A CA 1
ATOM 640 C C . ALA A 1 84 ? 4.318 -2.596 6.553 1.00 71.00 84 ALA A C 1
ATOM 642 O O . ALA A 1 84 ? 4.232 -3.694 6.009 1.00 71.00 84 ALA A O 1
ATOM 643 N N . VAL A 1 85 ? 3.474 -2.194 7.493 1.00 72.56 85 VAL A N 1
ATOM 644 C CA . VAL A 1 85 ? 2.406 -3.003 8.066 1.00 72.56 85 VAL A CA 1
ATOM 645 C C . VAL A 1 85 ? 1.106 -2.226 7.950 1.00 72.56 85 VAL A C 1
ATOM 647 O O . VAL A 1 85 ? 0.985 -1.135 8.501 1.00 72.56 85 VAL A O 1
ATOM 650 N N . ILE A 1 86 ? 0.124 -2.799 7.262 1.00 70.88 86 ILE A N 1
ATOM 651 C CA . ILE A 1 86 ? -1.267 -2.355 7.329 1.00 70.88 86 ILE A CA 1
ATOM 652 C C . ILE A 1 86 ? -1.888 -3.048 8.529 1.00 70.88 86 ILE A C 1
ATOM 654 O O . ILE A 1 86 ? -2.018 -4.273 8.546 1.00 70.88 86 ILE A O 1
ATOM 658 N N . ARG A 1 87 ? -2.257 -2.269 9.538 1.00 68.81 87 ARG A N 1
ATOM 659 C CA . ARG A 1 87 ? -2.987 -2.748 10.706 1.00 68.81 87 ARG A CA 1
ATOM 660 C C . ARG A 1 87 ? -4.430 -3.072 10.335 1.00 68.81 87 ARG A C 1
ATOM 662 O O . ARG A 1 87 ? -4.976 -2.587 9.345 1.00 68.81 87 ARG A O 1
ATOM 669 N N . CYS A 1 88 ? -5.077 -3.853 11.190 1.00 64.50 88 CYS A N 1
ATOM 670 C CA . CYS A 1 88 ? -6.455 -4.275 10.986 1.00 64.50 88 CYS A CA 1
ATOM 671 C C . CYS A 1 88 ? -7.470 -3.135 10.894 1.00 64.50 88 CYS A C 1
ATOM 673 O O . CYS A 1 88 ? -8.564 -3.366 10.398 1.00 64.50 88 CYS A O 1
ATOM 675 N N . ASP A 1 89 ? -7.150 -1.940 11.387 1.00 62.94 89 ASP A N 1
ATOM 676 C CA . ASP A 1 89 ? -8.006 -0.754 11.311 1.00 62.94 89 ASP A CA 1
ATOM 677 C C . ASP A 1 89 ? -7.799 0.057 10.015 1.00 62.94 89 ASP A C 1
ATOM 679 O O . ASP A 1 89 ? -8.461 1.070 9.804 1.00 62.94 89 ASP A O 1
ATOM 683 N N . GLY A 1 90 ? -6.904 -0.398 9.129 1.00 65.25 90 GLY A N 1
ATOM 684 C CA . GLY A 1 90 ? -6.531 0.277 7.886 1.00 65.25 90 GLY A CA 1
ATOM 685 C C . GLY A 1 90 ? -5.420 1.316 8.044 1.00 65.25 90 GLY A C 1
ATOM 686 O O . GLY A 1 90 ? -5.012 1.896 7.041 1.00 65.25 90 GLY A O 1
ATOM 687 N N . SER A 1 91 ? -4.913 1.541 9.262 1.00 67.56 91 SER A N 1
ATOM 688 C CA . SER A 1 91 ? -3.749 2.403 9.480 1.00 67.56 91 SER A CA 1
ATOM 689 C C . SER A 1 91 ? -2.453 1.713 9.045 1.00 67.56 91 SER A C 1
ATOM 691 O O . SER A 1 91 ? -2.350 0.485 9.059 1.00 67.56 91 SER A O 1
ATOM 693 N N . VAL A 1 92 ? -1.449 2.499 8.655 1.00 68.06 92 VAL A N 1
ATOM 694 C CA . VAL A 1 92 ? -0.155 1.989 8.183 1.00 68.06 92 VAL A CA 1
ATOM 695 C C . VAL A 1 92 ? 0.941 2.364 9.168 1.00 68.06 92 VAL A C 1
ATOM 697 O O . VAL A 1 92 ? 1.030 3.513 9.588 1.00 68.06 92 VAL A O 1
ATOM 700 N N . VAL A 1 93 ? 1.797 1.401 9.501 1.00 70.69 93 VAL A N 1
ATOM 701 C CA . VAL A 1 93 ? 3.045 1.620 10.237 1.00 70.69 93 VAL A CA 1
ATOM 702 C C . VAL A 1 93 ? 4.214 1.205 9.372 1.00 70.69 93 VAL A C 1
ATOM 704 O O . VAL A 1 93 ? 4.200 0.137 8.773 1.00 70.69 93 VAL A O 1
ATOM 707 N N . THR A 1 94 ? 5.249 2.029 9.340 1.00 64.38 94 THR A N 1
ATOM 708 C CA . THR A 1 94 ? 6.494 1.752 8.628 1.00 64.38 94 THR A CA 1
ATOM 709 C C . THR A 1 94 ? 7.649 1.691 9.613 1.00 64.38 94 THR A C 1
ATOM 711 O O . THR A 1 94 ? 7.822 2.610 10.411 1.00 64.38 94 THR A O 1
ATOM 714 N N . LEU A 1 95 ? 8.455 0.640 9.533 1.00 63.22 95 LEU A N 1
ATOM 715 C CA . LEU A 1 95 ? 9.697 0.483 10.277 1.00 63.22 95 LEU A CA 1
ATOM 716 C C . LEU A 1 95 ? 10.859 0.611 9.287 1.00 63.22 95 LEU A C 1
ATOM 718 O O . LEU A 1 95 ? 10.931 -0.113 8.293 1.00 63.22 95 LEU A O 1
ATOM 722 N N . LEU A 1 96 ? 11.757 1.557 9.552 1.00 58.47 96 LEU A N 1
ATOM 723 C CA . LEU A 1 96 ? 12.991 1.770 8.797 1.00 58.47 96 LEU A CA 1
ATOM 724 C C . LEU A 1 96 ? 14.169 1.260 9.632 1.00 58.47 96 LEU A C 1
ATOM 726 O O . LEU A 1 96 ? 14.400 1.787 10.719 1.00 58.47 96 LEU A O 1
ATOM 730 N N . SER A 1 97 ? 14.969 0.319 9.121 1.00 45.31 97 SER A N 1
ATOM 731 C CA . SER A 1 97 ? 16.333 0.108 9.627 1.00 45.31 97 SER A CA 1
ATOM 732 C C . SER A 1 97 ? 17.317 0.836 8.708 1.00 45.31 97 SER A C 1
ATOM 734 O O . SER A 1 97 ? 17.863 0.293 7.751 1.00 45.31 97 SER A O 1
ATOM 736 N N . SER A 1 98 ? 17.508 2.137 8.934 1.00 45.69 98 SER A N 1
ATOM 737 C CA . SER A 1 98 ? 18.474 2.912 8.148 1.00 45.69 98 SER A CA 1
ATOM 738 C C . SER A 1 98 ? 19.902 2.498 8.516 1.00 45.69 98 SER A C 1
ATOM 740 O O . SER A 1 98 ? 20.378 2.841 9.593 1.00 45.69 98 SER A O 1
ATOM 742 N N . LEU A 1 99 ? 20.593 1.782 7.623 1.00 42.69 99 LEU A N 1
ATOM 743 C CA . LEU A 1 99 ? 22.035 1.513 7.742 1.00 42.69 99 LEU A CA 1
ATOM 744 C C . LEU A 1 99 ? 22.898 2.333 6.773 1.00 42.69 99 LEU A C 1
ATOM 746 O O . LEU A 1 99 ? 24.116 2.249 6.855 1.00 42.69 99 LEU A O 1
ATOM 750 N N . ARG A 1 100 ? 22.313 3.148 5.879 1.00 42.28 100 ARG A N 1
ATOM 751 C CA . ARG A 1 100 ? 23.109 3.942 4.921 1.00 42.28 100 ARG A CA 1
ATOM 752 C C . ARG A 1 100 ? 23.206 5.441 5.197 1.00 42.28 100 ARG A C 1
ATOM 754 O O . ARG A 1 100 ? 24.114 6.058 4.665 1.00 42.28 100 ARG A O 1
ATOM 761 N N . HIS A 1 101 ? 22.368 6.016 6.066 1.00 40.12 101 HIS A N 1
ATOM 762 C CA . HIS A 1 101 ? 22.458 7.455 6.367 1.00 40.12 101 HIS A CA 1
ATOM 763 C C . HIS A 1 101 ? 22.381 7.836 7.853 1.00 40.12 101 HIS A C 1
ATOM 765 O O . HIS A 1 101 ? 22.446 9.018 8.155 1.00 40.12 101 HIS A O 1
ATOM 771 N N . GLY A 1 102 ? 22.296 6.893 8.801 1.00 34.03 102 GLY A N 1
ATOM 772 C CA . GLY A 1 102 ? 22.387 7.223 10.235 1.00 34.03 102 GLY A CA 1
ATOM 773 C C . GLY A 1 102 ? 21.158 7.918 10.839 1.00 34.03 102 GLY A C 1
ATOM 774 O O . GLY A 1 102 ? 21.267 8.555 11.878 1.00 34.03 102 GLY A O 1
ATOM 775 N N . TRP A 1 103 ? 19.979 7.778 10.226 1.00 35.06 103 TRP A N 1
ATOM 776 C CA . TRP A 1 103 ? 18.714 8.247 10.805 1.00 35.06 103 TRP A CA 1
ATOM 777 C C . TRP A 1 103 ? 17.869 7.033 11.171 1.00 35.06 103 TRP A C 1
ATOM 779 O O . TRP A 1 103 ? 17.162 6.475 10.329 1.00 35.06 103 TRP A O 1
ATOM 789 N N . VAL A 1 104 ? 17.939 6.611 12.432 1.00 35.91 104 VAL A N 1
ATOM 790 C CA . VAL A 1 104 ? 16.892 5.777 13.022 1.00 35.91 104 VAL A CA 1
ATOM 791 C C . VAL A 1 104 ? 15.730 6.709 13.337 1.00 35.91 104 VAL A C 1
ATOM 793 O O . VAL A 1 104 ? 15.576 7.184 14.454 1.00 35.91 104 VAL A O 1
ATOM 796 N N . ASN A 1 105 ? 14.898 6.979 12.335 1.00 39.00 105 ASN A N 1
ATOM 797 C CA . ASN A 1 105 ? 13.514 7.298 12.636 1.00 39.00 105 ASN A CA 1
ATOM 798 C C . ASN A 1 105 ? 12.820 5.954 12.851 1.00 39.00 105 ASN A C 1
ATOM 800 O O . ASN A 1 105 ? 12.239 5.383 11.926 1.00 39.00 105 ASN A O 1
ATOM 804 N N . VAL A 1 106 ? 12.847 5.458 14.093 1.00 43.91 106 VAL A N 1
ATOM 805 C CA . VAL A 1 106 ? 11.637 4.811 14.605 1.00 43.91 106 VAL A CA 1
ATOM 806 C C . VAL A 1 106 ? 10.631 5.952 14.662 1.00 43.91 106 VAL A C 1
ATOM 808 O O . VAL A 1 106 ? 10.536 6.644 15.667 1.00 43.91 106 VAL A O 1
ATOM 811 N N . GLY A 1 107 ? 10.013 6.246 13.513 1.00 41.09 107 GLY A N 1
ATOM 812 C CA . GLY A 1 107 ? 8.972 7.252 13.417 1.00 41.09 107 GLY A CA 1
ATOM 813 C C . GLY A 1 107 ? 7.915 6.835 14.417 1.00 41.09 107 GLY A C 1
ATOM 814 O O . GLY A 1 107 ? 7.305 5.774 14.283 1.00 41.09 107 GLY A O 1
ATOM 815 N N . ASP A 1 108 ? 7.796 7.628 15.461 1.00 38.28 108 ASP A N 1
ATOM 816 C CA . ASP A 1 108 ? 6.926 7.484 16.608 1.00 38.28 108 ASP A CA 1
ATOM 817 C C . ASP A 1 108 ? 5.456 7.625 16.213 1.00 38.28 108 ASP A C 1
ATOM 819 O O . ASP A 1 108 ? 4.743 8.458 16.745 1.00 38.28 108 ASP A O 1
ATOM 823 N N . GLY A 1 109 ? 4.962 6.830 15.264 1.00 43.94 109 GLY A N 1
ATOM 824 C CA . GLY A 1 109 ? 3.529 6.705 15.013 1.00 43.94 109 GLY A CA 1
ATOM 825 C C . GLY A 1 109 ? 2.802 7.993 14.606 1.00 43.94 109 GLY A C 1
ATOM 826 O O . GLY A 1 109 ? 1.596 7.926 14.384 1.00 43.94 109 GLY A O 1
ATOM 827 N N . SER A 1 110 ? 3.484 9.130 14.442 1.00 39.47 110 SER A N 1
ATOM 828 C CA . SER A 1 110 ? 2.910 10.411 14.024 1.00 39.47 110 SER A CA 1
ATOM 829 C C . SER A 1 110 ? 2.808 10.486 12.497 1.00 39.47 110 SER A C 1
ATOM 831 O O . SER A 1 110 ? 3.135 11.467 11.830 1.00 39.47 110 SER A O 1
ATOM 833 N N . PHE A 1 111 ? 2.306 9.394 11.919 1.00 45.69 111 PHE A N 1
ATOM 834 C CA . PHE A 1 111 ? 1.659 9.408 10.620 1.00 45.69 111 PHE A CA 1
ATOM 835 C C . PHE A 1 111 ? 0.556 10.460 10.712 1.00 45.69 111 PHE A C 1
ATOM 837 O O . PHE A 1 111 ? -0.313 10.345 11.571 1.00 45.69 111 PHE A O 1
ATOM 844 N N . ALA A 1 112 ? 0.568 11.482 9.858 1.00 42.22 112 ALA A N 1
ATOM 845 C CA . ALA A 1 112 ? -0.618 12.306 9.674 1.00 42.22 112 ALA A CA 1
ATOM 846 C C . ALA A 1 112 ? -1.741 11.371 9.193 1.00 42.22 112 ALA A C 1
ATOM 848 O O . ALA A 1 112 ? -1.805 10.995 8.019 1.00 42.22 112 ALA A O 1
ATOM 849 N N . THR A 1 113 ? -2.563 10.927 10.143 1.00 48.09 113 THR A N 1
ATOM 850 C CA . THR A 1 113 ? -3.633 9.934 10.001 1.00 48.09 113 THR A CA 1
ATOM 851 C C . THR A 1 113 ? -4.622 10.308 8.909 1.00 48.09 113 THR A C 1
ATOM 853 O O . THR A 1 113 ? -5.254 9.436 8.320 1.00 48.09 113 THR A O 1
ATOM 856 N N . ASP A 1 114 ? -4.690 11.592 8.575 1.00 48.66 114 ASP A N 1
ATOM 857 C CA . ASP A 1 114 ? -5.685 12.143 7.668 1.00 48.66 114 ASP A CA 1
ATOM 858 C C . ASP A 1 114 ? -5.443 11.754 6.204 1.00 48.66 114 ASP A C 1
ATOM 860 O O . ASP A 1 114 ? -6.382 11.733 5.411 1.00 48.66 114 ASP A O 1
ATOM 864 N N . GLN A 1 115 ? -4.210 11.387 5.825 1.00 53.28 115 GLN A N 1
ATOM 865 C CA . GLN A 1 115 ? -3.902 10.976 4.448 1.00 53.28 115 GLN A CA 1
ATOM 866 C C . GLN A 1 115 ? -3.744 9.465 4.249 1.00 53.28 115 GLN A C 1
ATOM 868 O O . GLN A 1 115 ? -3.668 9.040 3.100 1.00 53.28 115 GLN A O 1
ATOM 873 N N . LEU A 1 116 ? -3.721 8.650 5.309 1.00 62.72 116 LEU A N 1
ATOM 874 C CA . LEU A 1 116 ? -3.534 7.189 5.243 1.00 62.72 116 LEU A CA 1
ATOM 875 C C . LEU A 1 116 ? -4.752 6.423 5.785 1.00 62.72 116 LEU A C 1
ATOM 877 O O . LEU A 1 116 ? -4.619 5.366 6.397 1.00 62.72 116 LEU A O 1
ATOM 881 N N . SER A 1 117 ? -5.947 6.963 5.560 1.00 66.69 117 SER A N 1
ATOM 882 C CA . SER A 1 117 ? -7.207 6.250 5.749 1.00 66.69 117 SER A CA 1
ATOM 883 C C . SER A 1 117 ? -7.489 5.307 4.572 1.00 66.69 117 SER A C 1
ATOM 885 O O . SER A 1 117 ? -7.057 5.544 3.445 1.00 66.69 117 SER A O 1
ATOM 887 N N . ASP A 1 118 ? -8.213 4.218 4.844 1.00 72.44 118 ASP A N 1
ATOM 888 C CA . ASP A 1 118 ? -8.710 3.272 3.832 1.00 72.44 118 ASP A CA 1
ATOM 889 C C . ASP A 1 118 ? -7.643 2.595 2.949 1.00 72.44 118 ASP A C 1
ATOM 891 O O . ASP A 1 118 ? -7.934 2.158 1.832 1.00 72.44 118 ASP A O 1
ATOM 895 N N . VAL A 1 119 ? -6.423 2.422 3.463 1.00 75.31 119 VAL A N 1
ATOM 896 C CA . VAL A 1 119 ? -5.349 1.719 2.749 1.00 75.31 119 VAL A CA 1
ATOM 897 C C . VAL A 1 119 ? -5.693 0.232 2.578 1.00 75.31 119 VAL A C 1
ATOM 899 O O . VAL A 1 119 ? -6.111 -0.456 3.515 1.00 75.31 119 VAL A O 1
ATOM 902 N N . VAL A 1 120 ? -5.549 -0.266 1.350 1.00 78.38 120 VAL A N 1
ATOM 903 C CA . VAL A 1 120 ? -5.792 -1.670 0.974 1.00 78.38 120 VAL A CA 1
ATOM 904 C C . VAL A 1 120 ? -4.495 -2.433 0.730 1.00 78.38 120 VAL A C 1
ATOM 906 O O . VAL A 1 120 ? -4.440 -3.640 0.994 1.00 78.38 120 VAL A O 1
ATOM 909 N N . GLU A 1 121 ? -3.457 -1.742 0.258 1.00 79.19 121 GLU A N 1
ATOM 910 C CA . GLU A 1 121 ? -2.142 -2.307 -0.039 1.00 79.19 121 GLU A CA 1
ATOM 911 C C . GLU A 1 121 ? -1.038 -1.301 0.269 1.00 79.19 121 GLU A C 1
ATOM 913 O O . GLU A 1 121 ? -1.202 -0.093 0.101 1.00 79.19 121 GLU A O 1
ATOM 918 N N . VAL A 1 122 ? 0.106 -1.811 0.716 1.00 80.50 122 VAL A N 1
ATOM 919 C CA . VAL A 1 122 ? 1.300 -1.014 0.967 1.00 80.50 122 VAL A CA 1
ATOM 920 C C . VAL A 1 122 ? 2.475 -1.710 0.323 1.00 80.50 122 VAL A C 1
ATOM 922 O O . VAL A 1 122 ? 2.582 -2.932 0.325 1.00 80.50 122 VAL A O 1
ATOM 925 N N . HIS A 1 123 ? 3.344 -0.882 -0.219 1.00 80.38 123 HIS A N 1
ATOM 926 C CA . HIS A 1 123 ? 4.432 -1.247 -1.086 1.00 80.38 123 HIS A CA 1
ATOM 927 C C . HIS A 1 123 ? 5.691 -0.587 -0.531 1.00 80.38 123 HIS A C 1
ATOM 929 O O . HIS A 1 123 ? 5.844 0.635 -0.599 1.00 80.38 123 HIS A O 1
ATOM 935 N N . ALA A 1 124 ? 6.564 -1.383 0.087 1.00 76.38 124 ALA A N 1
ATOM 936 C CA . ALA A 1 124 ? 7.890 -0.934 0.496 1.00 76.38 124 ALA A CA 1
ATOM 937 C C . ALA A 1 124 ? 8.847 -1.018 -0.702 1.00 76.38 124 ALA A C 1
ATOM 939 O O . ALA A 1 124 ? 8.870 -2.025 -1.406 1.00 76.38 124 ALA A O 1
ATOM 940 N N . GLY A 1 125 ? 9.638 0.031 -0.930 1.00 72.38 125 GLY A N 1
ATOM 941 C CA . GLY A 1 125 ? 10.646 0.072 -1.994 1.00 72.38 125 GLY A CA 1
ATOM 942 C C . GLY A 1 125 ? 11.924 0.768 -1.532 1.00 72.38 125 GLY A C 1
ATOM 943 O O . GLY A 1 125 ? 11.935 1.451 -0.506 1.00 72.38 125 GLY A O 1
ATOM 944 N N . CYS A 1 126 ? 13.010 0.631 -2.291 1.00 70.31 126 CYS A N 1
ATOM 945 C CA . CYS A 1 126 ? 14.322 1.216 -1.964 1.00 70.31 126 CYS A CA 1
ATOM 946 C C . CYS A 1 126 ? 14.266 2.729 -1.659 1.00 70.31 126 CYS A C 1
ATOM 948 O O . CYS A 1 126 ? 14.939 3.195 -0.737 1.00 70.31 126 CYS A O 1
ATOM 950 N N . LYS A 1 127 ? 13.393 3.483 -2.349 1.00 73.00 127 LYS A N 1
ATOM 951 C CA . LYS A 1 127 ? 13.260 4.952 -2.239 1.00 73.00 127 LYS A CA 1
ATOM 952 C C . LYS A 1 127 ? 12.144 5.440 -1.296 1.00 73.00 127 LYS A C 1
ATOM 954 O O . LYS A 1 127 ? 12.017 6.648 -1.087 1.00 73.00 127 LYS A O 1
ATOM 959 N N . GLY A 1 128 ? 11.348 4.556 -0.682 1.00 76.56 128 GLY A N 1
ATOM 960 C CA . GLY A 1 128 ? 10.247 4.972 0.202 1.00 76.56 128 GLY A CA 1
ATOM 961 C C . GLY A 1 128 ? 9.149 3.930 0.406 1.00 76.56 128 GLY A C 1
ATOM 962 O O . GLY A 1 128 ? 9.402 2.727 0.421 1.00 76.56 128 GLY A O 1
ATOM 963 N N . TYR A 1 129 ? 7.922 4.419 0.557 1.00 78.12 129 TYR A N 1
ATOM 964 C CA . TYR A 1 129 ? 6.699 3.643 0.723 1.00 78.12 129 TYR A CA 1
ATOM 965 C C . TYR A 1 129 ? 5.596 4.205 -0.169 1.00 78.12 129 TYR A C 1
ATOM 967 O O . TYR A 1 129 ? 5.459 5.423 -0.296 1.00 78.12 129 TYR A O 1
ATOM 975 N N . ALA A 1 130 ? 4.775 3.324 -0.731 1.00 81.69 130 ALA A N 1
ATOM 976 C CA . ALA A 1 130 ? 3.545 3.684 -1.422 1.00 81.69 130 ALA A CA 1
ATOM 977 C C . ALA A 1 130 ? 2.353 2.984 -0.762 1.00 81.69 130 ALA A C 1
ATOM 979 O O . ALA A 1 130 ? 2.386 1.776 -0.531 1.00 81.69 130 ALA A O 1
ATOM 980 N N . ALA A 1 131 ? 1.306 3.742 -0.450 1.00 81.62 131 ALA A N 1
ATOM 981 C CA . ALA A 1 131 ? 0.059 3.235 0.109 1.00 81.62 131 ALA A CA 1
ATOM 982 C C . ALA A 1 131 ? -1.059 3.393 -0.925 1.00 81.62 131 ALA A C 1
ATOM 984 O O . ALA A 1 131 ? -1.393 4.518 -1.289 1.00 81.62 131 ALA A O 1
ATOM 985 N N . LEU A 1 132 ? -1.624 2.276 -1.387 1.00 84.12 132 LEU A N 1
ATOM 986 C CA . LEU A 1 132 ? -2.795 2.238 -2.262 1.00 84.12 132 LEU A CA 1
ATOM 987 C C . LEU A 1 132 ? -4.057 2.205 -1.401 1.00 84.12 132 LEU A C 1
ATOM 989 O O . LEU A 1 132 ? -4.211 1.335 -0.539 1.00 84.12 132 LEU A O 1
ATOM 993 N N . LYS A 1 133 ? -4.963 3.144 -1.645 1.00 83.56 133 LYS A N 1
ATOM 994 C CA . LYS A 1 133 ? -6.258 3.252 -0.975 1.00 83.56 133 LYS A CA 1
ATOM 995 C C . LYS A 1 133 ? -7.359 2.538 -1.748 1.00 83.56 133 LYS A C 1
ATOM 997 O O . LYS A 1 133 ? -7.243 2.282 -2.944 1.00 83.56 133 LYS A O 1
ATOM 1002 N N . GLY A 1 134 ? -8.454 2.236 -1.052 1.00 77.00 134 GLY A N 1
ATOM 1003 C CA . GLY A 1 134 ? -9.625 1.576 -1.639 1.00 77.00 134 GLY A CA 1
ATOM 1004 C C . GLY A 1 134 ? -10.333 2.380 -2.738 1.00 77.00 134 GLY A C 1
ATOM 1005 O O . GLY A 1 134 ? -11.012 1.786 -3.567 1.00 77.00 134 GLY A O 1
ATOM 1006 N N . ASP A 1 135 ? -10.150 3.702 -2.786 1.00 80.81 135 ASP A N 1
ATOM 1007 C CA . ASP A 1 135 ? -10.647 4.563 -3.871 1.00 80.81 135 ASP A CA 1
ATOM 1008 C C . ASP A 1 135 ? -9.778 4.497 -5.148 1.00 80.81 135 ASP A C 1
ATOM 1010 O O . ASP A 1 135 ? -10.163 5.008 -6.202 1.00 80.81 135 ASP A O 1
ATOM 1014 N N . GLY A 1 136 ? -8.630 3.811 -5.089 1.00 82.81 136 GLY A N 1
ATOM 1015 C CA . GLY A 1 136 ? -7.649 3.733 -6.168 1.00 82.81 136 GLY A CA 1
ATOM 1016 C C . GLY A 1 136 ? -6.643 4.884 -6.174 1.00 82.81 136 GLY A C 1
ATOM 1017 O O . GLY A 1 136 ? -5.898 5.020 -7.139 1.00 82.81 136 GLY A O 1
ATOM 1018 N N . SER A 1 137 ? -6.599 5.728 -5.144 1.00 84.25 137 SER A N 1
ATOM 1019 C CA . SER A 1 137 ? -5.527 6.711 -4.984 1.00 84.25 137 SER A CA 1
ATOM 1020 C C . SER A 1 137 ? -4.287 6.089 -4.339 1.00 84.25 137 SER A C 1
ATOM 1022 O O . SER A 1 137 ? -4.377 5.160 -3.532 1.00 84.25 137 SER A O 1
ATOM 1024 N N . VAL A 1 138 ? -3.108 6.596 -4.694 1.00 83.81 138 VAL A N 1
ATOM 1025 C CA . VAL A 1 138 ? -1.828 6.188 -4.104 1.00 83.81 138 VAL A CA 1
ATOM 1026 C C . VAL A 1 138 ? -1.161 7.379 -3.449 1.00 83.81 138 VAL A C 1
ATOM 1028 O O . VAL A 1 138 ? -1.034 8.442 -4.054 1.00 83.81 138 VAL A O 1
ATOM 1031 N N . VAL A 1 139 ? -0.689 7.172 -2.222 1.00 81.62 139 VAL A N 1
ATOM 1032 C CA . VAL A 1 139 ? 0.100 8.148 -1.470 1.00 81.62 139 VAL A CA 1
ATOM 1033 C C . VAL A 1 139 ? 1.532 7.645 -1.354 1.00 81.62 139 VAL A C 1
ATOM 1035 O O . VAL A 1 139 ? 1.774 6.577 -0.786 1.00 81.62 139 VAL A O 1
ATOM 1038 N N . PHE A 1 140 ? 2.486 8.428 -1.860 1.00 76.75 140 PHE A N 1
ATOM 1039 C CA . PHE A 1 140 ? 3.913 8.167 -1.680 1.00 76.75 140 PHE A CA 1
ATOM 1040 C C . PHE A 1 140 ? 4.484 8.911 -0.466 1.00 76.75 140 PHE A C 1
ATOM 1042 O O . PHE A 1 140 ? 4.130 10.063 -0.178 1.00 76.75 140 PHE A O 1
ATOM 1049 N N . ARG A 1 141 ? 5.403 8.245 0.240 1.00 73.25 141 ARG A N 1
ATOM 1050 C CA . ARG A 1 141 ? 6.217 8.811 1.319 1.00 73.25 141 ARG A CA 1
ATOM 1051 C C . ARG A 1 141 ? 7.646 8.281 1.237 1.00 73.25 141 ARG A C 1
ATOM 1053 O O . ARG A 1 141 ? 7.885 7.083 1.360 1.00 73.25 141 ARG A O 1
ATOM 1060 N N . GLY A 1 142 ? 8.608 9.179 1.081 1.00 70.38 142 GLY A N 1
ATOM 1061 C CA . GLY A 1 142 ? 10.032 8.859 1.017 1.00 70.38 142 GLY A CA 1
ATOM 1062 C C . GLY A 1 142 ? 10.871 10.120 1.189 1.00 70.38 142 GLY A C 1
ATOM 1063 O O . GLY A 1 142 ? 10.389 11.105 1.737 1.00 70.38 142 GLY A O 1
ATOM 1064 N N . ALA A 1 143 ? 12.114 10.101 0.709 1.00 63.53 143 ALA A N 1
ATOM 1065 C CA . ALA A 1 143 ? 13.001 11.270 0.766 1.00 63.53 143 ALA A CA 1
ATOM 1066 C C . ALA A 1 143 ? 12.566 12.425 -0.164 1.00 63.53 143 ALA A C 1
ATOM 1068 O O . ALA A 1 143 ? 13.068 13.537 -0.042 1.00 63.53 143 ALA A O 1
ATOM 1069 N N . HIS A 1 144 ? 11.638 12.162 -1.086 1.00 62.84 144 HIS A N 1
ATOM 1070 C CA . HIS A 1 144 ? 11.101 13.146 -2.025 1.00 62.84 144 HIS A CA 1
ATOM 1071 C C . HIS A 1 144 ? 9.740 13.683 -1.550 1.00 62.84 144 HIS A C 1
ATOM 1073 O O . HIS A 1 144 ? 9.067 13.005 -0.764 1.00 62.84 144 HIS A O 1
ATOM 1079 N N . PRO A 1 145 ? 9.315 14.869 -2.033 1.00 65.12 145 PRO A N 1
ATOM 1080 C CA . PRO A 1 145 ? 8.017 15.444 -1.702 1.00 65.12 145 PRO A CA 1
ATOM 1081 C C . PRO A 1 145 ? 6.866 14.449 -1.902 1.00 65.12 145 PRO A C 1
ATOM 1083 O O . PRO A 1 145 ? 6.934 13.598 -2.795 1.00 65.12 145 PRO A O 1
ATOM 1086 N N . PRO A 1 146 ? 5.806 14.535 -1.083 1.00 64.12 146 PRO A N 1
ATOM 1087 C CA . PRO A 1 146 ? 4.657 13.661 -1.229 1.00 64.12 146 PRO A CA 1
ATOM 1088 C C . PRO A 1 146 ? 4.002 13.879 -2.595 1.00 64.12 146 PRO A C 1
ATOM 1090 O O . PRO A 1 146 ? 3.684 15.006 -2.967 1.00 64.12 146 PRO A O 1
ATOM 1093 N N . VAL A 1 147 ? 3.788 12.783 -3.320 1.00 68.50 147 VAL A N 1
ATOM 1094 C CA . VAL A 1 147 ? 3.070 12.769 -4.597 1.00 68.50 147 VAL A CA 1
ATOM 1095 C C . VAL A 1 147 ? 1.818 11.917 -4.425 1.00 68.50 147 VAL A C 1
ATOM 1097 O O . VAL A 1 147 ? 1.855 10.888 -3.738 1.00 68.50 147 VAL A O 1
ATOM 1100 N N . CYS A 1 148 ? 0.721 12.364 -5.031 1.00 72.81 148 CYS A N 1
ATOM 1101 C CA . CYS A 1 148 ? -0.554 11.662 -5.040 1.00 72.81 148 CYS A CA 1
ATOM 1102 C C . CYS A 1 148 ? -0.939 11.349 -6.484 1.00 72.81 148 CYS A C 1
ATOM 1104 O O . CYS A 1 148 ? -0.946 12.247 -7.325 1.00 72.81 148 CYS A O 1
ATOM 1106 N N . TYR A 1 149 ? -1.286 10.093 -6.747 1.00 80.19 149 TYR A N 1
ATOM 1107 C CA . TYR A 1 149 ? -1.875 9.673 -8.016 1.00 80.19 149 TYR A CA 1
ATOM 1108 C C . TYR A 1 149 ? -3.281 9.145 -7.778 1.00 80.19 149 TYR A C 1
ATOM 1110 O O . TYR A 1 149 ? -3.542 8.510 -6.757 1.00 80.19 149 TYR A O 1
ATOM 1118 N N . GLU A 1 150 ? -4.171 9.381 -8.732 1.00 83.62 150 GLU A N 1
ATOM 1119 C CA . GLU A 1 150 ? -5.546 8.893 -8.706 1.00 83.62 150 GLU A CA 1
ATOM 1120 C C . GLU A 1 150 ? -5.742 7.786 -9.741 1.00 83.62 150 GLU A C 1
ATOM 1122 O O . GLU A 1 150 ? -4.974 7.658 -10.694 1.00 83.62 150 GLU A O 1
ATOM 1127 N N . ASN A 1 151 ? -6.799 6.990 -9.571 1.00 85.50 151 ASN A N 1
ATOM 1128 C CA . ASN A 1 151 ? -7.175 5.938 -10.516 1.00 85.50 151 ASN A CA 1
ATOM 1129 C C . ASN A 1 151 ? -6.077 4.895 -10.773 1.00 85.50 151 ASN A C 1
ATOM 1131 O O . ASN A 1 151 ? -6.015 4.316 -11.854 1.00 85.50 151 ASN A O 1
ATOM 1135 N N . ILE A 1 152 ? -5.245 4.604 -9.779 1.00 87.31 152 ILE A N 1
ATOM 1136 C CA . ILE A 1 152 ? -4.274 3.520 -9.832 1.00 87.31 152 ILE A CA 1
ATOM 1137 C C . ILE A 1 152 ? -4.984 2.173 -9.708 1.00 87.31 152 ILE A C 1
ATOM 1139 O O . ILE A 1 152 ? -5.822 1.951 -8.833 1.00 87.31 152 ILE A O 1
ATOM 1143 N N . ARG A 1 153 ? -4.635 1.259 -10.614 1.00 82.62 153 ARG A N 1
ATOM 1144 C CA . ARG A 1 153 ? -5.083 -0.135 -10.611 1.00 82.62 153 ARG A CA 1
ATOM 1145 C C . ARG A 1 153 ? -4.112 -1.045 -9.868 1.00 82.62 153 ARG A C 1
ATOM 1147 O O . ARG A 1 153 ? -4.544 -1.997 -9.233 1.00 82.62 153 ARG A O 1
ATOM 1154 N N . MET A 1 154 ? -2.815 -0.799 -10.016 1.00 82.12 154 MET A N 1
ATOM 1155 C CA . MET A 1 154 ? -1.758 -1.676 -9.518 1.00 82.12 154 MET A CA 1
ATOM 1156 C C . MET A 1 154 ? -0.496 -0.863 -9.268 1.00 82.12 154 MET A C 1
ATOM 1158 O O . MET A 1 154 ? -0.170 0.002 -10.078 1.00 82.12 154 MET A O 1
ATOM 1162 N N . VAL A 1 155 ? 0.212 -1.169 -8.182 1.00 83.62 155 VAL A N 1
ATOM 1163 C CA . VAL A 1 155 ? 1.521 -0.600 -7.845 1.00 83.62 155 VAL A CA 1
ATOM 1164 C C . VAL A 1 155 ? 2.549 -1.727 -7.858 1.00 83.62 155 VAL A C 1
ATOM 1166 O O . VAL A 1 155 ? 2.280 -2.805 -7.343 1.00 83.62 155 VAL A O 1
ATOM 1169 N N . GLN A 1 156 ? 3.720 -1.463 -8.423 1.00 84.38 156 GLN A N 1
ATOM 1170 C CA . GLN A 1 156 ? 4.882 -2.338 -8.418 1.00 84.38 156 GLN A CA 1
ATOM 1171 C C . GLN A 1 156 ? 6.064 -1.582 -7.806 1.00 84.38 156 GLN A C 1
ATOM 1173 O O . GLN A 1 156 ? 6.281 -0.401 -8.093 1.00 84.38 156 GLN A O 1
ATOM 1178 N N . THR A 1 157 ? 6.832 -2.255 -6.952 1.00 80.25 157 THR A N 1
ATOM 1179 C CA . THR A 1 157 ? 8.065 -1.711 -6.367 1.00 80.25 157 THR A CA 1
ATOM 1180 C C . THR A 1 157 ? 9.277 -2.387 -6.958 1.00 80.25 157 THR A C 1
ATOM 1182 O O . THR A 1 157 ? 9.202 -3.548 -7.360 1.00 80.25 157 THR A O 1
ATOM 1185 N N . THR A 1 158 ? 10.386 -1.651 -6.997 1.00 73.19 158 THR A N 1
ATOM 1186 C CA . THR A 1 158 ? 11.683 -2.259 -7.269 1.00 73.19 158 THR A CA 1
ATOM 1187 C C . THR A 1 158 ? 12.432 -2.502 -5.972 1.00 73.19 158 THR A C 1
ATOM 1189 O O . THR A 1 158 ? 12.393 -1.707 -5.022 1.00 73.19 158 THR A O 1
ATOM 1192 N N . THR A 1 159 ? 13.122 -3.634 -5.946 1.00 65.62 159 THR A N 1
ATOM 1193 C CA . THR A 1 159 ? 14.061 -3.994 -4.884 1.00 65.62 159 THR A CA 1
ATOM 1194 C C . THR A 1 159 ? 15.469 -3.455 -5.146 1.00 65.62 159 THR A C 1
ATOM 1196 O O . THR A 1 159 ? 16.344 -3.595 -4.291 1.00 65.62 159 THR A O 1
ATOM 1199 N N . THR A 1 160 ? 15.697 -2.819 -6.299 1.00 62.00 160 THR A N 1
ATOM 1200 C CA . THR A 1 160 ? 17.030 -2.399 -6.742 1.00 62.00 160 THR A CA 1
ATOM 1201 C C . THR A 1 160 ? 17.371 -0.986 -6.293 1.00 62.00 160 THR A C 1
ATOM 1203 O O . THR A 1 160 ? 16.558 -0.069 -6.370 1.00 62.00 160 THR A O 1
ATOM 1206 N N . ASP A 1 161 ? 18.589 -0.805 -5.786 1.00 62.03 161 ASP A N 1
ATOM 1207 C CA . ASP A 1 161 ? 19.071 0.463 -5.224 1.00 62.03 161 ASP A CA 1
ATOM 1208 C C . ASP A 1 161 ? 19.858 1.275 -6.265 1.00 62.03 161 ASP A C 1
ATOM 1210 O O . ASP A 1 161 ? 20.934 1.790 -5.978 1.00 62.03 161 ASP A O 1
ATOM 1214 N N . TYR A 1 162 ? 19.369 1.327 -7.511 1.00 58.38 162 TYR A N 1
ATOM 1215 C CA . TYR A 1 162 ? 20.032 2.108 -8.557 1.00 58.38 162 TYR A CA 1
ATOM 1216 C C . TYR A 1 162 ? 19.745 3.602 -8.347 1.00 58.38 162 TYR A C 1
ATOM 1218 O O . TYR A 1 162 ? 18.586 4.048 -8.345 1.00 58.38 162 TYR A O 1
ATOM 1226 N N . ASP A 1 163 ? 20.809 4.388 -8.169 1.00 57.81 163 ASP A N 1
ATOM 1227 C CA . ASP A 1 163 ? 20.728 5.818 -7.845 1.00 57.81 163 ASP A CA 1
ATOM 1228 C C . ASP A 1 163 ? 19.909 6.610 -8.885 1.00 57.81 163 ASP A C 1
ATOM 1230 O O . ASP A 1 163 ? 19.183 7.539 -8.520 1.00 57.81 163 ASP A O 1
ATOM 1234 N N . SER A 1 164 ? 19.890 6.175 -10.150 1.00 61.09 164 SER A N 1
ATOM 1235 C CA . SER A 1 164 ? 19.234 6.866 -11.271 1.00 61.09 164 SER A CA 1
ATOM 1236 C C . SER A 1 164 ? 17.823 6.376 -11.654 1.00 61.09 164 SER A C 1
ATOM 1238 O O . SER A 1 164 ? 17.164 7.042 -12.448 1.00 61.09 164 SER A O 1
ATOM 1240 N N . GLY A 1 165 ? 17.309 5.270 -11.096 1.00 72.94 165 GLY A N 1
ATOM 1241 C CA . GLY A 1 165 ? 16.018 4.680 -11.513 1.00 72.94 165 GLY A CA 1
ATOM 1242 C C . GLY A 1 165 ? 14.790 5.112 -10.682 1.00 72.94 165 GLY A C 1
ATOM 1243 O O . GLY A 1 165 ? 14.934 5.566 -9.542 1.00 72.94 165 GLY A O 1
ATOM 1244 N N . PRO A 1 166 ? 13.546 4.981 -11.183 1.00 77.69 166 PRO A N 1
ATOM 1245 C CA . PRO A 1 166 ? 12.353 5.128 -10.353 1.00 77.69 166 PRO A CA 1
ATOM 1246 C C . PRO A 1 166 ? 12.273 3.986 -9.327 1.00 77.69 166 PRO A C 1
ATOM 1248 O O . PRO A 1 166 ? 12.629 2.851 -9.617 1.00 77.69 166 PRO A O 1
ATOM 1251 N N . GLY A 1 167 ? 11.783 4.278 -8.119 1.00 78.38 167 GLY A N 1
ATOM 1252 C CA . GLY A 1 167 ? 11.614 3.269 -7.061 1.00 78.38 167 GLY A CA 1
ATOM 1253 C C . GLY A 1 167 ? 10.286 2.506 -7.152 1.00 78.38 167 GLY A C 1
ATOM 1254 O O . GLY A 1 167 ? 10.104 1.466 -6.517 1.00 78.38 167 GLY A O 1
ATOM 1255 N N . PHE A 1 168 ? 9.340 3.057 -7.910 1.00 84.69 168 PHE A N 1
ATOM 1256 C CA . PHE A 1 168 ? 7.967 2.592 -7.999 1.00 84.69 168 PHE A CA 1
ATOM 1257 C C . PHE A 1 168 ? 7.403 2.860 -9.390 1.00 84.69 168 PHE A C 1
ATOM 1259 O O . PHE A 1 168 ? 7.721 3.880 -10.012 1.00 84.69 168 PHE A O 1
ATOM 1266 N N . ALA A 1 169 ? 6.503 1.985 -9.819 1.00 88.56 169 ALA A N 1
ATOM 1267 C CA . ALA A 1 169 ? 5.696 2.149 -11.013 1.00 88.56 169 ALA A CA 1
ATOM 1268 C C . ALA A 1 169 ? 4.250 1.739 -10.717 1.00 88.56 169 ALA A C 1
ATOM 1270 O O . ALA A 1 169 ? 4.008 0.807 -9.954 1.00 88.56 169 ALA A O 1
ATOM 1271 N N . ALA A 1 170 ? 3.277 2.409 -11.322 1.00 89.38 170 ALA A N 1
ATOM 1272 C CA . ALA A 1 170 ? 1.878 2.019 -11.237 1.00 89.38 170 ALA A CA 1
ATOM 1273 C C . ALA A 1 170 ? 1.183 2.061 -12.583 1.00 89.38 170 ALA A C 1
ATOM 1275 O O . ALA A 1 170 ? 1.439 2.943 -13.396 1.00 89.38 170 ALA A O 1
ATOM 1276 N N . ILE A 1 171 ? 0.246 1.133 -12.760 1.00 89.69 171 ILE A N 1
ATOM 1277 C CA . ILE A 1 171 ? -0.683 1.119 -13.886 1.00 89.69 171 ILE A CA 1
ATOM 1278 C C . ILE A 1 171 ? -1.926 1.904 -13.476 1.00 89.69 171 ILE A C 1
ATOM 1280 O O . ILE A 1 171 ? -2.601 1.549 -12.505 1.00 89.69 171 ILE A O 1
ATOM 1284 N N . VAL A 1 172 ? -2.245 2.945 -14.232 1.00 90.31 172 VAL A N 1
ATOM 1285 C CA . VAL A 1 172 ? -3.480 3.724 -14.115 1.00 90.31 172 VAL A CA 1
ATOM 1286 C C . VAL A 1 172 ? -4.624 2.947 -14.787 1.00 90.31 172 VAL A C 1
ATOM 1288 O O . VAL A 1 172 ? -4.406 2.130 -15.682 1.00 90.31 172 VAL A O 1
ATOM 1291 N N . LYS A 1 173 ? -5.875 3.154 -14.363 1.00 87.06 173 LYS A N 1
ATOM 1292 C CA . LYS A 1 173 ? -7.064 2.468 -14.912 1.00 87.06 173 LYS A CA 1
ATOM 1293 C C . LYS A 1 173 ? -7.239 2.658 -16.425 1.00 87.06 173 LYS A C 1
ATOM 1295 O O . LYS A 1 173 ? -7.805 1.777 -17.067 1.00 87.06 173 LYS A O 1
ATOM 1300 N N . ASP A 1 174 ? -6.735 3.753 -16.991 1.00 86.88 174 ASP A N 1
ATOM 1301 C CA . ASP A 1 174 ? -6.712 4.002 -18.441 1.00 86.88 174 ASP A CA 1
ATOM 1302 C C . ASP A 1 174 ? -5.665 3.147 -19.195 1.00 86.88 174 ASP A C 1
ATOM 1304 O O . ASP A 1 174 ? -5.670 3.074 -20.423 1.00 86.88 174 ASP A O 1
ATOM 1308 N N . GLY A 1 175 ? -4.806 2.426 -18.469 1.00 85.50 175 GLY A N 1
ATOM 1309 C CA . GLY A 1 175 ? -3.726 1.607 -19.009 1.00 85.50 175 GLY A CA 1
ATOM 1310 C C . GLY A 1 175 ? -2.423 2.369 -19.243 1.00 85.50 175 GLY A C 1
ATOM 1311 O O . GLY A 1 175 ? -1.537 1.819 -19.892 1.00 85.50 175 GLY A O 1
ATOM 1312 N N . SER A 1 176 ? -2.289 3.606 -18.771 1.00 90.00 176 SER A N 1
ATOM 1313 C CA . SER A 1 176 ? -1.003 4.304 -18.732 1.00 90.00 176 SER A CA 1
ATOM 1314 C C . SER A 1 176 ? -0.157 3.867 -17.531 1.00 90.00 176 SER A C 1
ATOM 1316 O O . SER A 1 176 ? -0.676 3.278 -16.577 1.00 90.00 176 SER A O 1
ATOM 1318 N N . VAL A 1 177 ? 1.153 4.124 -17.576 1.00 90.12 177 VAL A N 1
ATOM 1319 C CA . VAL A 1 177 ? 2.050 3.911 -16.430 1.00 90.12 177 VAL A CA 1
ATOM 1320 C C . VAL A 1 177 ? 2.610 5.229 -15.922 1.00 90.12 177 VAL A C 1
ATOM 1322 O O . VAL A 1 177 ? 3.100 6.048 -16.693 1.00 90.12 177 VAL A O 1
ATOM 1325 N N . VAL A 1 178 ? 2.577 5.390 -14.602 1.00 89.56 178 VAL A N 1
ATOM 1326 C CA . VAL A 1 178 ? 3.236 6.481 -13.876 1.00 89.56 178 VAL A CA 1
ATOM 1327 C C . VAL A 1 178 ? 4.333 5.909 -12.989 1.00 89.56 178 VAL A C 1
ATOM 1329 O O . VAL A 1 178 ? 4.171 4.827 -12.422 1.00 89.56 178 VAL A O 1
ATOM 1332 N N . THR A 1 179 ? 5.452 6.618 -12.850 1.00 87.75 179 THR A N 1
ATOM 1333 C CA . THR A 1 179 ? 6.576 6.196 -12.000 1.00 87.75 179 THR A CA 1
ATOM 1334 C C . THR A 1 179 ? 6.975 7.278 -11.022 1.00 87.75 179 THR A C 1
ATOM 1336 O O . THR A 1 179 ? 6.689 8.449 -11.237 1.00 87.75 179 THR A O 1
ATOM 1339 N N . TRP A 1 180 ? 7.607 6.902 -9.912 1.00 83.00 180 TRP A N 1
ATOM 1340 C CA . TRP A 1 180 ? 8.097 7.865 -8.925 1.00 83.00 180 TRP A CA 1
ATOM 1341 C C . TRP A 1 180 ? 9.308 7.315 -8.151 1.00 83.00 180 TRP A C 1
ATOM 1343 O O . TRP A 1 180 ? 9.503 6.098 -8.067 1.00 83.00 180 TRP A O 1
ATOM 1353 N N . PRO A 1 181 ? 10.170 8.185 -7.587 1.00 70.81 181 PRO A N 1
ATOM 1354 C CA . PRO A 1 181 ? 10.112 9.655 -7.624 1.00 70.81 181 PRO A CA 1
ATOM 1355 C C . PRO A 1 181 ? 10.471 10.267 -8.988 1.00 70.81 181 PRO A C 1
ATOM 1357 O O . PRO A 1 181 ? 10.234 11.450 -9.200 1.00 70.81 181 PRO A O 1
ATOM 1360 N N . ILE A 1 182 ? 11.010 9.470 -9.911 1.00 79.19 182 ILE A N 1
ATOM 1361 C CA . ILE A 1 182 ? 11.427 9.919 -11.242 1.00 79.19 182 ILE A CA 1
ATOM 1362 C C . ILE A 1 182 ? 10.286 9.675 -12.232 1.00 79.19 182 ILE A C 1
ATOM 1364 O O . ILE A 1 182 ? 9.765 8.559 -12.296 1.00 79.19 182 ILE A O 1
ATOM 1368 N N . GLN A 1 183 ? 9.897 10.716 -12.970 1.00 81.69 183 GLN A N 1
ATOM 1369 C CA . GLN A 1 183 ? 8.915 10.622 -14.054 1.00 81.69 183 GLN A CA 1
ATOM 1370 C C . GLN A 1 183 ? 9.584 10.162 -15.356 1.00 81.69 183 GLN A C 1
ATOM 1372 O O . GLN A 1 183 ? 10.754 10.490 -15.569 1.00 81.69 183 GLN A O 1
ATOM 1377 N N . PRO A 1 184 ? 8.860 9.444 -16.232 1.00 81.69 184 PRO A N 1
ATOM 1378 C CA . PRO A 1 184 ? 9.311 9.226 -17.600 1.00 81.69 184 PRO A CA 1
ATOM 1379 C C . PRO A 1 184 ? 9.355 10.559 -18.364 1.00 81.69 184 PRO A C 1
ATOM 1381 O O . PRO A 1 184 ? 8.625 11.496 -18.036 1.00 81.69 184 PRO A O 1
ATOM 1384 N N . ASP A 1 185 ? 10.206 10.634 -19.384 1.00 83.31 185 ASP A N 1
ATOM 1385 C CA . ASP A 1 185 ? 10.172 11.726 -20.359 1.00 83.31 185 ASP A CA 1
ATOM 1386 C C . ASP A 1 185 ? 8.937 11.611 -21.278 1.00 83.31 185 ASP A C 1
ATOM 1388 O O . ASP A 1 185 ? 8.219 10.608 -21.267 1.00 83.31 185 ASP A O 1
ATOM 1392 N N . GLU A 1 186 ? 8.664 12.654 -22.070 1.00 83.06 186 GLU A N 1
ATOM 1393 C CA . GLU A 1 186 ? 7.477 12.709 -22.938 1.00 83.06 186 GLU A CA 1
ATOM 1394 C C . GLU A 1 186 ? 7.432 11.543 -23.938 1.00 83.06 186 GLU A C 1
ATOM 1396 O O . GLU A 1 186 ? 6.378 10.941 -24.146 1.00 83.06 186 GLU A O 1
ATOM 1401 N N . THR A 1 187 ? 8.581 11.175 -24.511 1.00 81.50 187 THR A N 1
ATOM 1402 C CA . THR A 1 187 ? 8.686 10.084 -25.489 1.00 81.50 187 THR A CA 1
ATOM 1403 C C . THR A 1 187 ? 8.373 8.734 -24.850 1.00 81.50 187 THR A C 1
ATOM 1405 O O . THR A 1 187 ? 7.593 7.952 -25.392 1.00 81.50 187 THR A O 1
ATOM 1408 N N . GLN A 1 188 ? 8.900 8.463 -23.657 1.00 82.44 188 GLN A N 1
ATOM 1409 C CA . GLN A 1 188 ? 8.583 7.256 -22.903 1.00 82.44 188 GLN A CA 1
ATOM 1410 C C . GLN A 1 188 ? 7.129 7.250 -22.426 1.00 82.44 188 GLN A C 1
ATOM 1412 O O . GLN A 1 188 ? 6.491 6.198 -22.414 1.00 82.44 188 GLN A O 1
ATOM 1417 N N . GLN A 1 189 ? 6.567 8.405 -22.074 1.00 86.00 189 GLN A N 1
ATOM 1418 C CA . GLN A 1 189 ? 5.175 8.512 -21.641 1.00 86.00 189 GLN A CA 1
ATOM 1419 C C . GLN A 1 189 ? 4.177 8.165 -22.762 1.00 86.00 189 GLN A C 1
ATOM 1421 O O . GLN A 1 189 ? 3.098 7.632 -22.487 1.00 86.00 189 GLN A O 1
ATOM 1426 N N . GLU A 1 190 ? 4.528 8.401 -24.029 1.00 84.62 190 GLU A N 1
ATOM 1427 C CA . GLU A 1 190 ? 3.744 7.927 -25.178 1.00 84.62 190 GLU A CA 1
ATOM 1428 C C . GLU A 1 190 ? 3.800 6.403 -25.345 1.00 84.62 190 GLU A C 1
ATOM 1430 O O . GLU A 1 190 ? 2.786 5.772 -25.665 1.00 84.62 190 GLU A O 1
ATOM 1435 N N . GLU A 1 191 ? 4.959 5.793 -25.090 1.00 84.88 191 GLU A N 1
ATOM 1436 C CA . GLU A 1 191 ? 5.132 4.339 -25.173 1.00 84.88 191 GLU A CA 1
ATOM 1437 C C . GLU A 1 191 ? 4.458 3.593 -24.016 1.00 84.88 191 GLU A C 1
ATOM 1439 O O . GLU A 1 191 ? 3.979 2.470 -24.202 1.00 84.88 191 GLU A O 1
ATOM 1444 N N . LEU A 1 192 ? 4.353 4.235 -22.850 1.00 87.94 192 LEU A N 1
ATOM 1445 C CA . LEU A 1 192 ? 3.730 3.733 -21.624 1.00 87.94 192 LEU A CA 1
ATOM 1446 C C . LEU A 1 192 ? 2.201 3.853 -21.620 1.00 87.94 192 LEU A C 1
ATOM 1448 O O . LEU A 1 192 ? 1.590 4.195 -20.609 1.00 87.94 192 LEU A O 1
ATOM 1452 N N . ARG A 1 193 ? 1.569 3.533 -22.750 1.00 88.75 193 ARG A N 1
ATOM 1453 C CA . ARG A 1 193 ? 0.111 3.461 -22.907 1.00 88.75 193 ARG A CA 1
ATOM 1454 C C . ARG A 1 193 ? -0.316 2.042 -23.236 1.00 88.75 193 ARG A C 1
ATOM 1456 O O . ARG A 1 193 ? 0.417 1.287 -23.868 1.00 88.75 193 ARG A O 1
ATOM 1463 N N . ASN A 1 194 ? -1.546 1.697 -22.865 1.00 88.31 194 ASN A N 1
ATOM 1464 C CA . ASN A 1 194 ? -2.100 0.356 -23.054 1.00 88.31 194 ASN A CA 1
ATOM 1465 C C . ASN A 1 194 ? -1.262 -0.750 -22.394 1.00 88.31 194 ASN A C 1
ATOM 1467 O O . ASN A 1 194 ? -1.151 -1.851 -22.932 1.00 88.31 194 ASN A O 1
ATOM 1471 N N . ILE A 1 195 ? -0.690 -0.467 -21.227 1.00 89.00 195 ILE A N 1
ATOM 1472 C CA . ILE A 1 195 ? 0.062 -1.418 -20.416 1.00 89.00 195 ILE A CA 1
ATOM 1473 C C . ILE A 1 195 ? -0.902 -2.382 -19.722 1.00 89.00 195 ILE A C 1
ATOM 1475 O O . ILE A 1 195 ? -1.887 -1.979 -19.099 1.00 89.00 195 ILE A O 1
ATOM 1479 N N . SER A 1 196 ? -0.626 -3.678 -19.842 1.00 85.38 196 SER A N 1
ATOM 1480 C CA . SER A 1 196 ? -1.341 -4.737 -19.127 1.00 85.38 196 SER A CA 1
ATOM 1481 C C . SER A 1 196 ? -0.646 -5.123 -17.827 1.00 85.38 196 SER A C 1
ATOM 1483 O O . SER A 1 196 ? -1.331 -5.489 -16.869 1.00 85.38 196 SER A O 1
ATOM 1485 N N . GLN A 1 197 ? 0.686 -5.039 -17.792 1.00 82.12 197 GLN A N 1
ATOM 1486 C CA . GLN A 1 197 ? 1.501 -5.477 -16.664 1.00 82.12 197 GLN A CA 1
ATOM 1487 C C . GLN A 1 197 ? 2.774 -4.640 -16.524 1.00 82.12 197 GLN A C 1
ATOM 1489 O O . GLN A 1 197 ? 3.348 -4.202 -17.516 1.00 82.12 197 GLN A O 1
ATOM 1494 N N . VAL A 1 198 ? 3.232 -4.463 -15.286 1.00 85.44 198 VAL A N 1
ATOM 1495 C CA . VAL A 1 198 ? 4.552 -3.916 -14.962 1.00 85.44 198 VAL A CA 1
ATOM 1496 C C . VAL A 1 198 ? 5.272 -4.925 -14.075 1.00 85.44 198 VAL A C 1
ATOM 1498 O O . VAL A 1 198 ? 4.673 -5.455 -13.141 1.00 85.44 198 VAL A O 1
ATOM 1501 N N . GLN A 1 199 ? 6.533 -5.212 -14.381 1.00 81.81 199 GLN A N 1
ATOM 1502 C CA . GLN A 1 199 ? 7.379 -6.126 -13.615 1.00 81.81 199 GLN A CA 1
ATOM 1503 C C . GLN A 1 199 ? 8.627 -5.420 -13.096 1.00 81.81 199 GLN A C 1
ATOM 1505 O O . GLN A 1 199 ? 9.127 -4.488 -13.729 1.00 81.81 199 GLN A O 1
ATOM 1510 N N . ASP A 1 200 ? 9.117 -5.889 -11.947 1.00 74.00 200 ASP A N 1
ATOM 1511 C CA . ASP A 1 200 ? 10.415 -5.483 -11.404 1.00 74.00 200 ASP A CA 1
ATOM 1512 C C . ASP A 1 200 ? 11.551 -6.023 -12.292 1.00 74.00 200 ASP A C 1
ATOM 151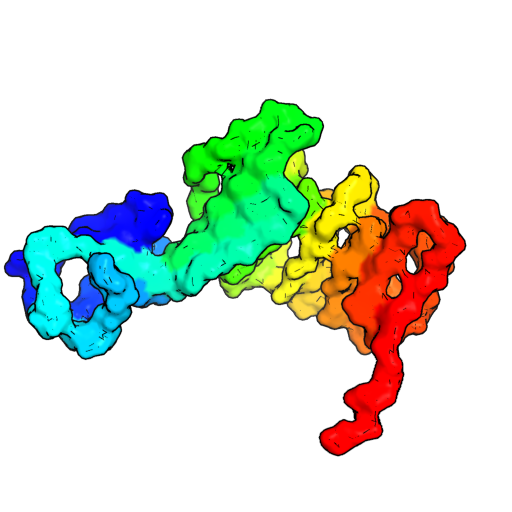4 O O . ASP A 1 200 ? 11.461 -7.120 -12.851 1.00 74.00 200 ASP A O 1
ATOM 1518 N N . SER A 1 201 ? 12.612 -5.236 -12.422 1.00 72.00 201 SER A N 1
ATOM 1519 C CA . SER A 1 201 ? 13.843 -5.543 -13.145 1.00 72.00 201 SER A CA 1
ATOM 1520 C C . SER A 1 201 ? 15.035 -5.064 -12.322 1.00 72.00 201 SER A C 1
ATOM 1522 O O . SER A 1 201 ? 14.953 -4.076 -11.596 1.00 72.00 201 SER A O 1
ATOM 1524 N N . ALA A 1 202 ? 16.187 -5.711 -12.502 1.00 66.56 202 ALA A N 1
ATOM 1525 C CA . ALA A 1 202 ? 17.427 -5.334 -11.826 1.00 66.56 202 ALA A CA 1
ATOM 1526 C C . ALA A 1 202 ? 17.883 -3.869 -12.071 1.00 66.56 202 ALA A C 1
ATOM 1528 O O . ALA A 1 202 ? 18.670 -3.343 -11.288 1.0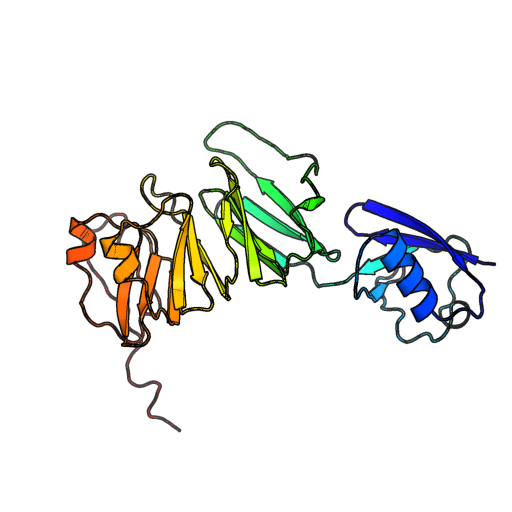0 66.56 202 ALA A O 1
ATOM 1529 N N . GLN A 1 203 ? 17.385 -3.209 -13.124 1.00 67.38 203 GLN A N 1
ATOM 1530 C CA . GLN A 1 203 ? 17.689 -1.810 -13.476 1.00 67.38 203 GLN A CA 1
ATOM 1531 C C . GLN A 1 203 ? 16.475 -0.861 -13.385 1.00 67.38 203 GLN A C 1
ATOM 1533 O O . GLN A 1 203 ? 16.579 0.308 -13.748 1.00 67.38 203 GLN A O 1
ATOM 1538 N N . GLY A 1 204 ? 15.307 -1.333 -12.941 1.00 77.31 204 GLY A N 1
ATOM 1539 C CA . GLY A 1 204 ? 14.087 -0.521 -12.903 1.00 77.31 204 GLY A CA 1
ATOM 1540 C C . GLY A 1 204 ? 12.845 -1.367 -13.131 1.00 77.31 204 GLY A C 1
ATOM 1541 O O . GLY A 1 204 ? 12.618 -2.337 -12.419 1.00 77.31 204 GLY A O 1
ATOM 1542 N N . PHE A 1 205 ? 12.042 -1.034 -14.144 1.00 82.44 205 PHE A N 1
ATOM 1543 C CA . PHE A 1 205 ? 10.835 -1.805 -14.463 1.00 82.44 205 PHE A CA 1
ATOM 1544 C C . PHE A 1 205 ? 10.759 -2.190 -15.935 1.00 82.44 205 PHE A C 1
ATOM 1546 O O . PHE A 1 205 ? 11.372 -1.561 -16.796 1.00 82.44 205 PHE A O 1
ATOM 1553 N N . LEU A 1 206 ? 9.956 -3.210 -16.218 1.00 84.62 206 LEU A N 1
ATOM 1554 C CA . LEU A 1 206 ? 9.510 -3.559 -17.561 1.00 84.62 206 LEU A CA 1
ATOM 1555 C C . LEU A 1 206 ? 7.993 -3.414 -17.639 1.00 84.62 206 LEU A C 1
ATOM 1557 O O . LEU A 1 206 ? 7.266 -4.107 -16.927 1.00 84.62 206 LEU A O 1
ATOM 1561 N N . ALA A 1 207 ? 7.509 -2.533 -18.509 1.00 86.06 207 ALA A N 1
ATOM 1562 C CA . ALA A 1 207 ? 6.094 -2.436 -18.836 1.00 86.06 207 ALA A CA 1
ATOM 1563 C C . ALA A 1 207 ? 5.772 -3.295 -20.058 1.00 86.06 207 ALA A C 1
ATOM 1565 O O . ALA A 1 207 ? 6.422 -3.197 -21.094 1.00 86.06 207 ALA A O 1
ATOM 1566 N N . ILE A 1 208 ? 4.746 -4.129 -19.941 1.00 85.19 208 ILE A N 1
ATOM 1567 C CA . ILE A 1 208 ? 4.266 -5.009 -21.003 1.00 85.19 208 ILE A CA 1
ATOM 1568 C C . ILE A 1 208 ? 2.965 -4.413 -21.530 1.00 85.19 208 ILE A C 1
ATOM 1570 O O . ILE A 1 208 ? 1.970 -4.311 -20.805 1.00 85.19 208 ILE A O 1
ATOM 1574 N N . ARG A 1 209 ? 2.978 -3.990 -22.792 1.00 84.94 209 ARG A N 1
ATOM 1575 C CA . ARG A 1 209 ? 1.797 -3.505 -23.508 1.00 84.94 209 ARG A CA 1
ATOM 1576 C C . ARG A 1 209 ? 0.856 -4.660 -23.842 1.00 84.94 209 ARG A C 1
ATOM 1578 O O . ARG A 1 209 ? 1.276 -5.801 -24.006 1.00 84.94 209 ARG A O 1
ATOM 1585 N N . ARG A 1 210 ? -0.427 -4.346 -24.030 1.00 82.75 210 ARG A N 1
ATOM 1586 C CA . ARG A 1 210 ? -1.456 -5.305 -24.478 1.00 82.75 210 ARG A CA 1
ATOM 1587 C C . ARG A 1 210 ? -1.140 -5.955 -25.830 1.00 82.75 210 ARG A C 1
ATOM 1589 O O . ARG A 1 210 ? -1.641 -7.037 -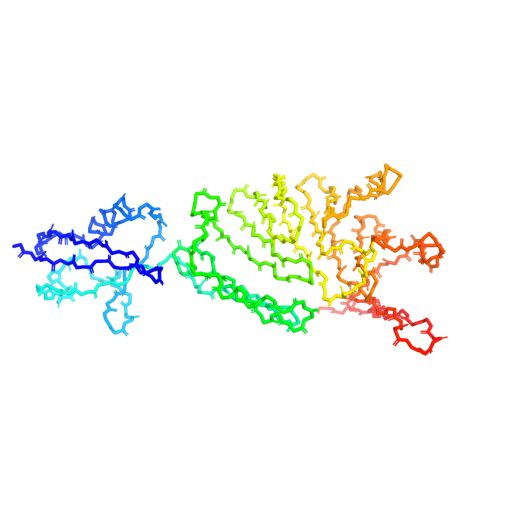26.099 1.00 82.75 210 ARG A O 1
ATOM 1596 N N . ASP A 1 211 ? -0.325 -5.308 -26.659 1.00 80.00 211 ASP A N 1
ATOM 1597 C CA . ASP A 1 211 ? 0.174 -5.840 -27.936 1.00 80.00 211 ASP A CA 1
ATOM 1598 C C . ASP A 1 211 ? 1.424 -6.737 -27.781 1.00 80.00 211 ASP A C 1
ATOM 1600 O O . ASP A 1 211 ? 1.962 -7.234 -28.770 1.00 80.00 211 ASP A O 1
ATOM 1604 N N . GLY A 1 212 ? 1.888 -6.967 -26.547 1.00 74.12 212 GLY A N 1
ATOM 1605 C CA . GLY A 1 212 ? 3.064 -7.780 -26.235 1.00 74.12 212 GLY A CA 1
ATOM 1606 C C . GLY A 1 212 ? 4.402 -7.056 -26.412 1.00 74.12 212 GLY A C 1
ATOM 1607 O O . GLY A 1 212 ? 5.449 -7.693 -26.299 1.00 74.12 212 GLY A O 1
ATOM 1608 N N . ARG A 1 213 ? 4.410 -5.747 -26.698 1.00 80.31 213 ARG A N 1
ATOM 1609 C CA . ARG A 1 213 ? 5.645 -4.952 -26.708 1.00 80.31 213 ARG A CA 1
ATOM 1610 C C . ARG A 1 213 ? 6.111 -4.680 -25.278 1.00 80.31 213 ARG A C 1
ATOM 1612 O O . ARG A 1 213 ? 5.313 -4.312 -24.414 1.00 80.31 213 ARG A O 1
ATOM 1619 N N . VAL A 1 214 ? 7.412 -4.829 -25.043 1.00 81.06 214 VAL A N 1
ATOM 1620 C CA . VAL A 1 214 ? 8.045 -4.536 -23.753 1.00 81.06 214 VAL A CA 1
ATOM 1621 C C . VAL A 1 214 ? 8.711 -3.166 -23.811 1.00 81.06 214 VAL A C 1
ATOM 1623 O O . VAL A 1 214 ? 9.452 -2.868 -24.744 1.00 81.06 214 VAL A O 1
ATOM 1626 N N . VAL A 1 215 ? 8.431 -2.334 -22.812 1.00 84.00 215 VAL A N 1
ATOM 1627 C CA . VAL A 1 215 ? 8.960 -0.978 -22.669 1.00 84.00 215 VAL A CA 1
ATOM 1628 C C . VAL A 1 215 ? 9.752 -0.909 -21.357 1.00 84.00 215 VAL A C 1
ATOM 1630 O O . VAL A 1 215 ? 9.152 -1.001 -20.281 1.00 84.00 215 VAL A O 1
ATOM 1633 N N . PRO A 1 216 ? 11.089 -0.784 -21.405 1.00 82.50 216 PRO A N 1
ATOM 1634 C CA . PRO A 1 216 ? 11.904 -0.597 -20.210 1.00 82.50 216 PRO A CA 1
ATOM 1635 C C . PRO A 1 216 ? 11.667 0.782 -19.582 1.00 82.50 216 PRO A C 1
ATOM 1637 O O . PRO A 1 216 ? 11.540 1.789 -20.281 1.00 82.50 216 PRO A O 1
ATOM 1640 N N . ILE A 1 217 ? 11.631 0.834 -18.250 1.00 82.06 217 ILE A N 1
ATOM 1641 C CA . ILE A 1 217 ? 11.407 2.052 -17.466 1.00 82.06 217 ILE A CA 1
ATOM 1642 C C . ILE A 1 217 ? 12.555 2.293 -16.500 1.00 82.06 217 ILE A C 1
ATOM 1644 O O . ILE A 1 217 ? 12.883 1.423 -15.694 1.00 82.06 217 ILE A O 1
ATOM 1648 N N . GLY A 1 218 ? 13.112 3.507 -16.542 1.00 74.81 218 GLY A N 1
ATOM 1649 C CA . GLY A 1 218 ? 14.227 3.911 -15.684 1.00 74.81 218 GLY A CA 1
ATOM 1650 C C . GLY A 1 218 ? 15.599 3.440 -16.151 1.00 74.81 218 GLY A C 1
ATOM 1651 O O . GLY A 1 218 ? 16.577 3.700 -15.466 1.00 74.81 218 GLY A O 1
ATOM 1652 N N . TRP A 1 219 ? 15.662 2.757 -17.295 1.00 72.06 219 TRP A N 1
ATOM 1653 C CA . TRP A 1 219 ? 16.910 2.285 -17.880 1.00 72.06 219 TRP A CA 1
ATOM 1654 C C . TRP A 1 219 ? 17.550 3.402 -18.698 1.00 72.06 219 TRP A C 1
ATOM 1656 O O . TRP A 1 219 ? 16.829 4.196 -19.324 1.00 72.06 219 TRP A O 1
ATOM 1666 N N . ASP A 1 220 ? 18.879 3.415 -18.728 1.00 67.75 220 ASP A N 1
ATOM 1667 C CA . ASP A 1 220 ? 19.658 4.332 -19.552 1.00 67.75 220 ASP A CA 1
ATOM 1668 C C . ASP A 1 220 ? 19.426 4.065 -21.046 1.00 67.75 220 ASP A C 1
ATOM 1670 O O . ASP A 1 220 ? 19.088 2.954 -21.463 1.00 67.75 220 ASP A O 1
ATOM 1674 N N . VAL A 1 221 ? 19.584 5.105 -21.868 1.00 61.69 221 VAL A N 1
ATOM 1675 C CA . VAL A 1 221 ? 19.240 5.085 -23.303 1.00 61.69 221 VAL A CA 1
ATOM 1676 C C . VAL A 1 221 ? 19.951 3.952 -24.054 1.00 61.69 221 VAL A C 1
ATOM 1678 O O . VAL A 1 221 ? 19.339 3.305 -24.904 1.00 61.69 221 VAL A O 1
ATOM 1681 N N . GLU A 1 222 ? 21.211 3.677 -23.710 1.00 61.38 222 GLU A N 1
ATOM 1682 C CA . GLU A 1 222 ? 22.004 2.599 -24.315 1.00 61.38 222 GLU A CA 1
ATOM 1683 C C . GLU A 1 222 ? 21.435 1.206 -23.996 1.00 61.38 222 GLU A C 1
ATOM 1685 O O . GLU A 1 222 ? 21.355 0.350 -24.880 1.00 61.38 222 GLU A O 1
ATOM 1690 N N . ASP A 1 223 ? 20.949 0.998 -22.770 1.00 63.91 223 ASP A N 1
ATOM 1691 C CA . ASP A 1 223 ? 20.354 -0.269 -22.334 1.00 63.91 223 ASP A CA 1
ATOM 1692 C C . ASP A 1 223 ? 18.934 -0.463 -22.888 1.00 63.91 223 ASP A C 1
ATOM 1694 O O . ASP A 1 223 ? 18.529 -1.590 -23.185 1.00 63.91 223 ASP A O 1
ATOM 1698 N N . ARG A 1 224 ? 18.179 0.624 -23.115 1.00 64.38 224 ARG A N 1
ATOM 1699 C CA . ARG A 1 224 ? 16.852 0.556 -23.761 1.00 64.38 224 ARG A CA 1
ATOM 1700 C C . ARG A 1 224 ? 16.929 -0.016 -25.176 1.00 64.38 224 ARG A C 1
ATOM 1702 O O . ARG A 1 224 ? 16.052 -0.781 -25.571 1.00 64.38 224 ARG A O 1
ATOM 1709 N N . ALA A 1 225 ? 17.981 0.324 -25.922 1.00 61.03 225 ALA A N 1
ATOM 1710 C CA . ALA A 1 225 ? 18.187 -0.148 -27.292 1.00 61.03 225 ALA A CA 1
ATOM 1711 C C . ALA A 1 225 ? 18.498 -1.655 -27.378 1.00 61.03 225 ALA A C 1
ATOM 1713 O O . ALA A 1 225 ? 18.376 -2.250 -28.448 1.00 61.03 225 ALA A O 1
ATOM 1714 N N . ALA A 1 226 ? 18.883 -2.283 -26.261 1.00 60.38 226 ALA A N 1
ATOM 1715 C CA . ALA A 1 226 ? 19.180 -3.710 -26.182 1.00 60.38 226 ALA A CA 1
ATOM 1716 C C . ALA A 1 226 ? 17.946 -4.585 -25.884 1.00 60.38 226 ALA A C 1
ATOM 1718 O O . ALA A 1 226 ? 18.064 -5.814 -25.884 1.00 60.38 226 ALA A O 1
ATOM 1719 N N . VAL A 1 227 ? 16.774 -3.987 -25.635 1.00 62.72 227 VAL A N 1
ATOM 1720 C CA . VAL A 1 227 ? 15.527 -4.721 -25.378 1.00 62.72 227 VAL A CA 1
ATOM 1721 C C . VAL A 1 227 ? 14.911 -5.191 -26.706 1.00 62.72 227 VAL A C 1
ATOM 1723 O O . VAL A 1 227 ? 14.628 -4.363 -27.573 1.00 62.72 227 VAL A O 1
ATOM 1726 N N . PRO A 1 228 ? 14.666 -6.503 -26.898 1.00 58.69 228 PRO A N 1
ATOM 1727 C CA . PRO A 1 228 ? 13.977 -7.011 -28.078 1.00 58.69 228 PRO A CA 1
ATOM 1728 C C . PRO A 1 228 ? 12.589 -6.372 -28.221 1.00 58.69 228 PRO A C 1
ATOM 1730 O O . PRO A 1 228 ? 11.802 -6.358 -27.276 1.00 58.69 228 PRO A O 1
ATOM 1733 N N . GLY A 1 229 ? 12.266 -5.874 -29.420 1.00 51.09 229 GLY A N 1
ATOM 1734 C CA . GLY A 1 229 ? 11.029 -5.122 -29.683 1.00 51.09 229 GLY A CA 1
ATOM 1735 C C . GLY A 1 229 ? 9.719 -5.900 -29.479 1.00 51.09 229 GLY A C 1
ATOM 1736 O O . GLY A 1 229 ? 8.66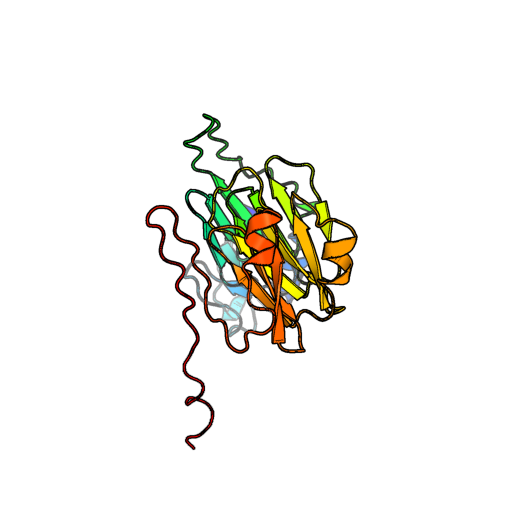1 -5.285 -29.376 1.00 51.09 229 GLY A O 1
ATOM 1737 N N . HIS A 1 230 ? 9.780 -7.231 -29.378 1.00 50.62 230 HIS A N 1
ATOM 1738 C CA . HIS A 1 230 ? 8.648 -8.100 -29.061 1.00 50.62 230 HIS A CA 1
ATOM 1739 C C . HIS A 1 230 ? 9.095 -9.225 -28.124 1.00 50.62 230 HIS A C 1
ATOM 1741 O O . HIS A 1 230 ? 9.891 -10.077 -28.514 1.00 50.62 230 HIS A O 1
ATOM 1747 N N . LEU A 1 231 ? 8.548 -9.257 -26.908 1.00 52.06 231 LEU A N 1
ATOM 1748 C CA . LEU A 1 231 ? 8.665 -10.397 -26.002 1.00 52.06 231 LEU A CA 1
ATOM 1749 C C . LEU A 1 231 ? 7.280 -10.678 -25.423 1.00 52.06 231 LEU A C 1
ATOM 1751 O O . LEU A 1 231 ? 6.759 -9.906 -24.621 1.00 52.06 231 LEU A O 1
ATOM 1755 N N . GLN A 1 232 ? 6.681 -11.793 -25.832 1.00 42.88 232 GLN A N 1
ATOM 1756 C CA . GLN A 1 232 ? 5.504 -12.331 -25.159 1.00 42.88 232 GLN A CA 1
ATOM 1757 C C . GLN A 1 232 ? 5.972 -13.254 -24.028 1.00 42.88 232 GLN A C 1
ATOM 1759 O O . GLN A 1 232 ? 6.948 -13.982 -24.191 1.00 42.88 232 GLN A O 1
ATOM 1764 N N . ASN A 1 233 ? 5.277 -13.231 -22.889 1.00 41.22 233 ASN A N 1
ATOM 1765 C CA . ASN A 1 233 ? 5.525 -14.122 -21.745 1.00 41.22 233 ASN A CA 1
ATOM 1766 C C . ASN A 1 233 ? 6.887 -13.945 -21.040 1.00 41.22 233 ASN A C 1
ATOM 1768 O O . ASN A 1 233 ? 7.542 -14.924 -20.678 1.00 41.22 233 ASN A O 1
ATOM 1772 N N . VAL A 1 234 ? 7.303 -12.697 -20.791 1.00 46.78 234 VAL A N 1
ATOM 1773 C CA . VAL A 1 234 ? 8.432 -12.409 -19.886 1.00 46.78 234 VAL A CA 1
ATOM 1774 C C . VAL A 1 234 ? 7.958 -12.588 -18.447 1.00 46.78 234 VAL A C 1
ATOM 1776 O O . VAL A 1 234 ? 7.074 -11.861 -18.000 1.00 46.78 234 VAL A O 1
ATOM 1779 N N . SER A 1 235 ? 8.507 -13.563 -17.722 1.00 41.59 235 SER A N 1
ATOM 1780 C CA . SER A 1 235 ? 8.178 -13.791 -16.307 1.00 41.59 235 SER A CA 1
ATOM 1781 C C . SER A 1 235 ? 9.093 -13.025 -15.352 1.00 41.59 235 SER A C 1
ATOM 1783 O O . SER A 1 235 ? 8.679 -12.709 -14.240 1.00 41.59 235 SER A O 1
ATOM 1785 N N . THR A 1 236 ? 10.339 -12.749 -15.750 1.00 45.06 236 THR A N 1
ATOM 1786 C CA . THR A 1 236 ? 11.306 -11.921 -15.010 1.00 45.06 236 THR A CA 1
ATOM 1787 C C . THR A 1 236 ? 12.449 -11.520 -15.950 1.00 45.06 236 THR A C 1
ATOM 1789 O O . THR A 1 236 ? 12.916 -12.353 -16.724 1.00 45.06 236 THR A O 1
ATOM 1792 N N . TYR A 1 237 ? 12.945 -10.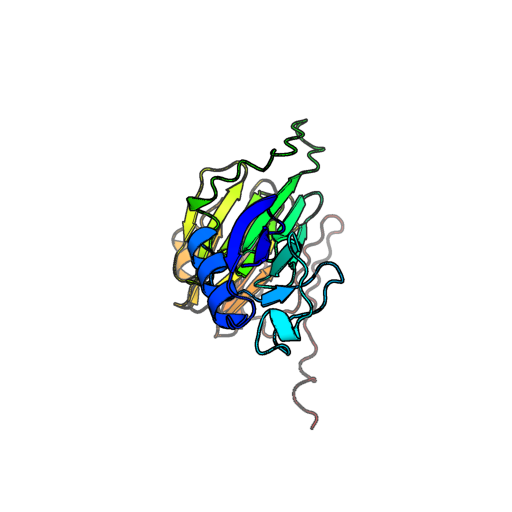283 -15.859 1.00 46.22 237 TYR A N 1
ATOM 1793 C CA . TYR A 1 237 ? 14.235 -9.890 -16.439 1.00 46.22 237 TYR A CA 1
ATOM 1794 C C . TYR A 1 237 ? 15.217 -9.570 -15.318 1.00 46.22 237 TYR A C 1
ATOM 1796 O O . TYR A 1 237 ? 14.947 -8.733 -14.454 1.00 46.22 237 TYR A O 1
ATOM 1804 N N . ARG A 1 238 ? 16.372 -10.230 -15.342 1.00 41.19 238 ARG A N 1
ATOM 1805 C CA . ARG A 1 238 ? 17.478 -9.958 -14.432 1.00 41.19 238 ARG A CA 1
ATOM 1806 C C . ARG A 1 238 ? 18.653 -9.504 -15.287 1.00 41.19 238 ARG A C 1
ATOM 1808 O O . ARG A 1 238 ? 19.296 -10.339 -15.913 1.00 41.19 238 ARG A O 1
ATOM 1815 N N . SER A 1 239 ? 18.922 -8.198 -15.347 1.00 37.66 239 SER A N 1
ATOM 1816 C CA . SER A 1 239 ? 20.219 -7.765 -15.869 1.00 37.66 239 SER A CA 1
ATOM 1817 C C . SER A 1 239 ? 21.317 -8.243 -14.913 1.00 37.66 239 SER A C 1
ATOM 1819 O O . SER A 1 239 ? 21.103 -8.282 -13.693 1.00 37.66 239 SER A O 1
ATOM 1821 N N . PRO A 1 240 ? 22.490 -8.643 -15.425 1.00 38.31 240 PRO A N 1
ATOM 1822 C CA . PRO A 1 240 ? 23.576 -9.085 -14.577 1.00 38.31 240 PRO A CA 1
ATOM 1823 C C . PRO A 1 240 ? 24.214 -7.849 -13.955 1.00 38.31 240 PRO A C 1
ATOM 1825 O O . PRO A 1 240 ? 24.941 -7.110 -14.614 1.00 38.31 240 PRO A O 1
ATOM 1828 N N . ALA A 1 241 ? 24.010 -7.653 -12.659 1.00 40.94 241 ALA A N 1
ATOM 1829 C CA . ALA A 1 241 ? 25.057 -7.028 -11.875 1.00 40.94 241 ALA A CA 1
ATOM 1830 C C . ALA A 1 241 ? 26.185 -8.071 -11.750 1.00 40.94 241 ALA A C 1
ATOM 1832 O O . ALA A 1 241 ? 26.085 -8.946 -10.896 1.00 40.94 241 ALA A O 1
ATOM 1833 N N . LEU A 1 242 ? 27.185 -7.993 -12.649 1.00 35.25 242 LEU A N 1
ATOM 1834 C CA . LEU A 1 242 ? 28.603 -8.408 -12.507 1.00 35.25 242 LEU A CA 1
ATOM 1835 C C . LEU A 1 242 ? 29.261 -9.313 -13.580 1.00 35.25 242 LEU A C 1
ATOM 1837 O O . LEU A 1 242 ? 30.478 -9.237 -13.649 1.00 35.25 242 LEU A O 1
ATOM 1841 N N . ASP A 1 243 ? 28.577 -10.056 -14.467 1.00 34.22 243 ASP A N 1
ATOM 1842 C CA . ASP A 1 243 ? 29.279 -11.059 -15.324 1.00 34.22 243 ASP A CA 1
ATOM 1843 C C . ASP A 1 243 ? 28.842 -11.159 -16.813 1.00 34.22 243 ASP A C 1
ATOM 1845 O O . ASP A 1 243 ? 28.682 -12.249 -17.350 1.00 34.22 243 ASP A O 1
ATOM 1849 N N . ASN A 1 244 ? 28.675 -10.035 -17.526 1.00 35.50 244 ASN A N 1
ATOM 1850 C CA . ASN A 1 244 ? 28.728 -9.940 -19.009 1.00 35.50 244 ASN A CA 1
ATOM 1851 C C . ASN A 1 244 ? 27.975 -10.984 -19.893 1.00 35.50 244 ASN A C 1
ATOM 1853 O O . ASN A 1 244 ? 28.283 -11.107 -21.080 1.00 35.50 244 ASN A O 1
ATOM 1857 N N . LEU A 1 245 ? 26.943 -11.678 -19.403 1.00 36.59 245 LEU A N 1
ATOM 1858 C CA . LEU A 1 245 ? 26.093 -12.570 -20.206 1.00 36.59 245 LEU A CA 1
ATOM 1859 C C . LEU A 1 245 ? 24.625 -12.130 -20.134 1.00 36.59 245 LEU A C 1
ATOM 1861 O O . LEU A 1 245 ? 24.018 -12.088 -19.068 1.00 36.59 245 LEU A O 1
ATOM 1865 N N . ARG A 1 246 ? 24.061 -11.756 -21.290 1.00 43.53 246 ARG A N 1
ATOM 1866 C CA . ARG A 1 246 ? 22.671 -11.299 -21.450 1.00 43.53 246 ARG A CA 1
ATOM 1867 C C . ARG A 1 246 ? 21.746 -12.511 -21.605 1.00 43.53 246 ARG A C 1
ATOM 1869 O O . ARG A 1 246 ? 21.621 -13.026 -22.713 1.00 43.53 246 ARG A O 1
ATOM 1876 N N . GLU A 1 247 ? 21.092 -12.955 -20.534 1.00 41.59 247 GLU A N 1
ATOM 1877 C CA . GLU A 1 247 ? 20.139 -14.075 -20.598 1.00 41.59 247 GLU A CA 1
ATOM 1878 C C . GLU A 1 247 ? 18.687 -13.615 -20.411 1.00 41.59 247 GLU A C 1
ATOM 1880 O O . GLU A 1 247 ? 18.316 -13.005 -19.409 1.00 41.59 247 GLU A O 1
ATOM 1885 N N . TRP A 1 248 ? 17.848 -13.925 -21.402 1.00 47.91 248 TRP A N 1
ATOM 1886 C CA . TRP A 1 248 ? 16.401 -13.732 -21.354 1.00 47.91 248 TRP A CA 1
ATOM 1887 C C . TRP A 1 248 ? 15.745 -15.047 -20.930 1.00 47.91 248 TRP A C 1
ATOM 1889 O O . TRP A 1 248 ? 15.728 -16.005 -21.702 1.00 47.91 248 TRP A O 1
ATOM 1899 N N . HIS A 1 249 ? 15.175 -15.108 -19.726 1.00 43.19 249 HIS A N 1
ATOM 1900 C CA . HIS A 1 249 ? 14.362 -16.254 -19.319 1.00 43.19 249 HIS A CA 1
ATOM 1901 C C . HIS A 1 249 ? 12.920 -16.058 -19.801 1.00 43.19 249 HIS A C 1
ATOM 1903 O O . HIS A 1 249 ? 12.111 -15.381 -19.167 1.00 43.19 249 HIS A O 1
ATOM 1909 N N . LEU A 1 250 ? 12.618 -16.639 -20.962 1.00 41.00 250 LEU A N 1
ATOM 1910 C CA . LEU A 1 250 ? 11.259 -16.768 -21.485 1.00 41.00 250 LEU A CA 1
ATOM 1911 C C . LEU A 1 250 ? 10.617 -18.039 -20.920 1.00 41.00 250 LEU A C 1
ATOM 1913 O O . LEU A 1 250 ? 11.272 -19.081 -20.848 1.00 41.00 250 LEU A O 1
ATOM 1917 N N . LEU A 1 251 ? 9.334 -17.983 -20.553 1.00 36.91 251 LEU A N 1
ATOM 1918 C CA . LEU A 1 251 ? 8.579 -19.216 -20.326 1.00 36.91 251 LEU A CA 1
ATOM 1919 C C . LEU A 1 251 ? 8.442 -19.964 -21.662 1.00 36.91 251 LEU A C 1
ATOM 1921 O O . LEU A 1 251 ? 8.146 -19.325 -22.678 1.00 36.91 251 LEU A O 1
ATOM 1925 N N . PRO A 1 252 ? 8.633 -21.296 -21.695 1.00 29.94 252 PRO A N 1
ATOM 1926 C CA . PRO A 1 252 ? 8.416 -22.059 -22.912 1.00 29.94 252 PRO A CA 1
ATOM 1927 C C . PRO A 1 252 ? 6.959 -21.899 -23.357 1.00 29.94 252 PRO A C 1
ATOM 1929 O O . PRO A 1 252 ? 6.022 -22.055 -22.573 1.00 29.94 252 PRO A O 1
ATOM 1932 N N . SER A 1 253 ? 6.776 -21.605 -24.641 1.00 37.38 253 SER A N 1
ATOM 1933 C CA . SER A 1 253 ? 5.491 -21.401 -25.318 1.00 37.38 253 SER A CA 1
ATOM 1934 C C . SER A 1 253 ? 4.547 -22.617 -25.281 1.00 37.38 253 SER A C 1
ATOM 1936 O O . SER A 1 253 ? 3.411 -22.519 -25.730 1.00 37.38 253 SER A O 1
ATOM 1938 N N . SER A 1 254 ? 4.971 -23.749 -24.714 1.00 33.22 254 SER A N 1
ATOM 1939 C CA . SER A 1 254 ? 4.235 -25.017 -24.698 1.00 33.22 254 SER A CA 1
ATOM 1940 C C . SER A 1 254 ? 3.236 -25.189 -23.544 1.00 33.22 254 SER A C 1
ATOM 1942 O O . SER A 1 254 ? 2.598 -26.231 -23.464 1.00 33.22 254 SER A O 1
ATOM 1944 N N . ALA A 1 255 ? 3.062 -24.213 -22.645 1.00 35.53 255 ALA A N 1
ATOM 1945 C CA . ALA A 1 255 ? 2.107 -24.340 -21.531 1.00 35.53 255 ALA A CA 1
ATOM 1946 C C . ALA A 1 255 ? 0.650 -23.952 -21.884 1.00 35.53 255 ALA A C 1
ATOM 1948 O O . ALA A 1 255 ? -0.205 -23.956 -21.003 1.00 35.53 255 ALA A O 1
ATOM 1949 N N . MET A 1 256 ? 0.353 -23.626 -23.150 1.00 36.00 256 MET A N 1
ATOM 1950 C CA . MET A 1 256 ? -1.010 -23.326 -23.627 1.00 36.00 256 MET A CA 1
ATOM 1951 C C . MET A 1 256 ? -1.545 -24.303 -24.687 1.00 36.00 256 MET A C 1
ATOM 1953 O O . MET A 1 256 ? -2.612 -24.066 -25.245 1.00 36.00 256 MET A O 1
ATOM 1957 N N . GLU A 1 257 ? -0.855 -25.422 -24.926 1.00 33.50 257 GLU A N 1
ATOM 1958 C CA . GLU A 1 257 ? -1.379 -26.548 -25.710 1.00 33.50 257 GLU A CA 1
ATOM 1959 C C . GLU A 1 257 ? -1.153 -27.874 -24.970 1.00 33.50 257 GLU A C 1
ATOM 1961 O O . GLU A 1 257 ? -0.380 -28.727 -25.392 1.00 33.50 257 GLU A O 1
ATOM 1966 N N . ALA A 1 258 ? -1.829 -28.049 -23.836 1.00 28.84 258 ALA A N 1
ATOM 1967 C CA . ALA A 1 258 ? -2.199 -29.367 -23.325 1.00 28.84 258 ALA A CA 1
ATOM 1968 C C . ALA A 1 258 ? -3.346 -29.211 -22.314 1.00 28.84 258 ALA A C 1
ATOM 1970 O O . ALA A 1 258 ? -3.119 -28.716 -21.216 1.00 28.84 258 ALA A O 1
ATOM 1971 N N . SER A 1 259 ? -4.542 -29.605 -22.773 1.00 34.97 259 SER A N 1
ATOM 1972 C CA . SER A 1 259 ? -5.777 -29.999 -22.063 1.00 34.97 259 SER A CA 1
ATOM 1973 C C . SER A 1 259 ? -6.099 -29.433 -20.681 1.00 34.97 259 SER A C 1
ATOM 1975 O O . SER A 1 259 ? -5.425 -29.795 -19.695 1.00 34.97 259 SER A O 1
#